Protein AF-0000000077453905 (afdb_homodimer)

Secondary structure (DSSP, 8-state):
-HHHHHHH-SEEEEEETTEEEEEETTEEE---HHIIIIIIIHHHHTTPPPS-TTSEE-S-STTS-GGGS---TTT-BTTB--EE-----------TT-EEEEETTEEEEEEEEEEEEE-SSSEEEEEEEEEEEESSSS-EEEEEEEEEEEE---HHHHHHT--/-HHHHHHH-SEEEEEETTEEEEEETTEEE---HHIIIIIIIHHHHTTPPPS-TTSEE-S-STTS-GGGS---TTT-BTTB--EE-----------TT-EEEEETTEEEEEEEEEEEEE-SSSEEEEEEEEEEEESSSS-EEEEEEEEEEEE---HHHHHHT--

pLDDT: mean 82.65, std 17.2, range [26.12, 96.31]

Sequence (326 aa):
MAANTRASSSYFTLRRGGEEIHVPFGYRFQPSDEDLLLSYLLKRLLRLSLPADIIFDIDDVFSYNPNQLPKNEEVWMENTAYFFVPVLETNHNDDSSGLKVRTPDGYWRVCGDVVVVMDERRRIGFKKTLVFYQGHEPGMRTNWTMVEYKINMDLDELKDKEVMAANTRASSSYFTLRRGGEEIHVPFGYRFQPSDEDLLLSYLLKRLLRLSLPADIIFDIDDVFSYNPNQLPKNEEVWMENTAYFFVPVLETNHNDDSSGLKVRTPDGYWRVCGDVVVVMDERRRIGFKKTLVFYQGHEPGMRTNWTMVEYKINMDLDELKDKEV

Radius of gyration: 23.72 Å; Cα contacts (8 Å, |Δi|>4): 564; chains: 2; bounding box: 48×66×46 Å

Solvent-accessible surface area (backbone atoms only — not comparable to full-atom values): 18948 Å² total; per-residue (Å²): 120,70,69,66,45,37,69,74,37,43,49,48,79,45,41,33,89,86,36,80,42,64,38,39,63,29,50,36,85,61,56,50,73,58,34,48,42,46,41,39,48,47,22,55,75,67,69,44,82,49,39,48,69,62,60,40,82,42,79,63,71,62,56,46,50,81,87,69,47,84,85,41,77,83,48,36,58,90,90,46,69,49,68,48,58,64,87,66,80,69,70,50,55,71,42,96,78,33,51,56,36,67,27,93,63,22,29,34,28,57,48,84,68,77,39,79,36,60,58,99,81,43,69,45,26,35,33,39,38,29,35,36,23,44,44,65,90,86,42,45,82,55,89,50,70,45,76,48,76,44,74,55,55,68,56,70,61,52,60,68,60,58,122,121,70,68,66,45,38,70,75,35,45,49,45,78,46,42,34,89,85,36,80,41,64,37,39,64,30,50,36,84,62,54,50,74,58,33,47,44,47,41,38,49,46,24,56,74,67,70,45,82,47,38,48,70,62,62,41,80,42,79,62,70,63,55,46,50,83,86,70,46,83,85,38,79,81,48,35,58,91,90,46,70,51,69,46,58,63,88,65,76,70,66,56,58,70,41,96,78,32,50,59,35,67,27,94,62,22,31,34,28,57,48,84,68,78,39,80,36,61,56,100,83,45,69,44,27,35,35,38,35,29,35,38,22,44,44,66,90,86,40,45,81,55,91,49,71,45,76,50,77,44,74,54,57,68,55,72,62,55,61,69,60,60,121

InterPro domains:
  IPR003441 NAC domain [PF02365] (24-151)
  IPR003441 NAC domain [PS51005] (23-163)
  IPR036093 NAC domain superfamily [G3DSA:2.170.150.80] (32-163)
  IPR036093 NAC domain superfamily [SSF101941] (19-156)

Nearest PDB structures (foldseek):
  1ut4-assembly1_A  TM=8.414E-01  e=6.824E-09  Arabidopsis thaliana
  1ut7-assembly1_A  TM=8.433E-01  e=7.235E-09  Arabidopsis thaliana
  3swm-assembly1_A  TM=8.490E-01  e=1.155E-08  Arabidopsis thaliana
  1ut7-assembly1_B  TM=8.486E-01  e=6.684E-08  Arabidopsis thaliana
  7xlj-assembly1_B  TM=8.542E-01  e=5.493E-07  Arabidopsis thaliana

Structure (mmCIF, N/CA/C/O backbone):
data_AF-0000000077453905-model_v1
#
loop_
_entity.id
_entity.type
_entity.pdbx_description
1 polymer 'NAC domain-containing protein'
#
loop_
_atom_site.group_PDB
_atom_site.id
_atom_site.type_symbol
_atom_site.label_atom_id
_atom_site.label_alt_id
_atom_site.label_comp_id
_atom_site.label_asym_id
_atom_site.label_entity_id
_atom_site.label_seq_id
_atom_site.pdbx_PDB_ins_code
_atom_site.Cartn_x
_atom_site.Cartn_y
_atom_site.Cartn_z
_atom_site.occupancy
_atom_site.B_iso_or_equiv
_atom_site.auth_seq_id
_atom_site.auth_comp_id
_atom_site.auth_asym_id
_atom_site.auth_atom_id
_atom_site.pdbx_PDB_model_num
ATOM 1 N N . MET A 1 1 ? -3.432 -13.531 19.562 1 26.34 1 MET A N 1
ATOM 2 C CA . MET A 1 1 ? -4.844 -13.227 19.359 1 26.34 1 MET A CA 1
ATOM 3 C C . MET A 1 1 ? -5.109 -12.82 17.906 1 26.34 1 MET A C 1
ATOM 5 O O . MET A 1 1 ? -6.23 -12.945 17.422 1 26.34 1 MET A O 1
ATOM 9 N N . ALA A 1 2 ? -4.039 -12.156 17.25 1 33.31 2 AL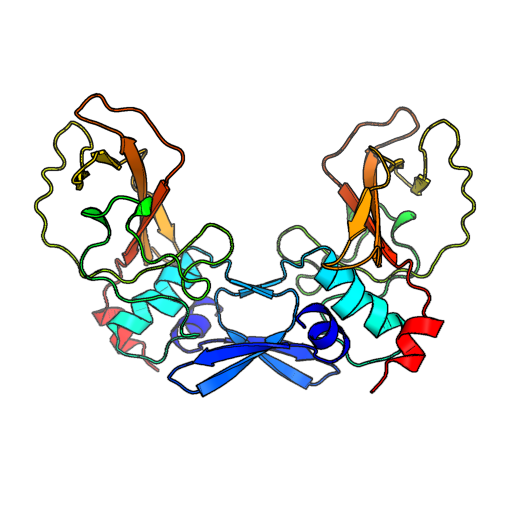A A N 1
ATOM 10 C CA . ALA A 1 2 ? -4.211 -11.508 15.945 1 33.31 2 ALA A CA 1
ATOM 11 C C . ALA A 1 2 ? -4.293 -12.539 14.82 1 33.31 2 ALA A C 1
ATOM 13 O O . ALA A 1 2 ? -5.023 -12.352 13.852 1 33.31 2 ALA A O 1
ATOM 14 N N . ALA A 1 3 ? -3.498 -13.586 14.891 1 39.47 3 ALA A N 1
ATOM 15 C CA . ALA A 1 3 ? -3.484 -14.617 13.852 1 39.47 3 ALA A CA 1
ATOM 16 C C . ALA A 1 3 ? -4.836 -15.32 13.758 1 39.47 3 ALA A C 1
ATOM 18 O O . ALA A 1 3 ? -5.293 -15.648 12.656 1 39.47 3 ALA A O 1
ATOM 19 N N . ASN A 1 4 ? -5.395 -15.625 14.805 1 42.69 4 ASN A N 1
ATOM 20 C CA . ASN A 1 4 ? -6.66 -16.344 14.906 1 42.69 4 ASN A CA 1
ATOM 21 C C . ASN A 1 4 ? -7.789 -15.586 14.211 1 42.69 4 ASN A C 1
ATOM 23 O O . ASN A 1 4 ? -8.664 -16.203 13.602 1 42.69 4 ASN A O 1
ATOM 27 N N . THR A 1 5 ? -7.637 -14.305 14.32 1 50.34 5 THR A N 1
ATOM 28 C CA . THR A 1 5 ? -8.719 -13.484 13.797 1 50.34 5 THR A CA 1
ATOM 29 C C . THR A 1 5 ? -8.664 -13.422 12.273 1 50.34 5 THR A C 1
ATOM 31 O O . THR A 1 5 ? -9.703 -13.398 11.609 1 50.34 5 THR A O 1
ATOM 34 N N . ARG A 1 6 ? -7.496 -13.664 11.766 1 55.34 6 ARG A N 1
ATOM 35 C CA . ARG A 1 6 ? -7.363 -13.523 10.32 1 55.34 6 ARG A CA 1
ATOM 36 C C . ARG A 1 6 ? -7.906 -14.75 9.602 1 55.34 6 ARG A C 1
ATOM 38 O O . ARG A 1 6 ? -8.43 -14.641 8.484 1 55.34 6 ARG A O 1
ATOM 45 N N . ALA A 1 7 ? -7.746 -15.875 10.242 1 55.44 7 ALA A N 1
ATOM 46 C CA . ALA A 1 7 ? -8.258 -17.078 9.609 1 55.44 7 ALA A CA 1
ATOM 47 C C . ALA A 1 7 ? -9.789 -17.094 9.594 1 55.44 7 ALA A C 1
ATOM 49 O O . ALA A 1 7 ? -10.406 -17.641 8.68 1 55.44 7 ALA A O 1
ATOM 50 N N . SER A 1 8 ? -10.328 -16.297 10.5 1 63.81 8 SER A N 1
ATOM 51 C CA . SER A 1 8 ? -11.781 -16.375 10.625 1 63.81 8 SER A CA 1
ATOM 52 C C . SER A 1 8 ? -12.453 -15.141 10.039 1 63.81 8 SER A C 1
ATOM 54 O O . SER A 1 8 ? -13.617 -15.188 9.648 1 63.81 8 SER A O 1
ATOM 56 N N . SER A 1 9 ? -11.641 -14.078 9.914 1 78.44 9 SER A N 1
ATOM 57 C CA . SER A 1 9 ? -12.234 -12.852 9.398 1 78.44 9 SER A CA 1
ATOM 58 C C . SER A 1 9 ? -11.609 -12.453 8.062 1 78.44 9 SER A C 1
ATOM 60 O O . SER A 1 9 ? -10.469 -12.82 7.773 1 78.44 9 SER A O 1
ATOM 62 N N . SER A 1 10 ? -12.461 -11.867 7.234 1 88.44 10 SER A N 1
ATOM 63 C CA . SER A 1 10 ? -12.023 -11.461 5.902 1 88.44 10 SER A CA 1
ATOM 64 C C . SER A 1 10 ? -11.734 -9.969 5.844 1 88.44 10 SER A C 1
ATOM 66 O O . SER A 1 10 ? -11.352 -9.445 4.793 1 88.44 10 SER A O 1
ATOM 68 N N . TYR A 1 11 ? -11.883 -9.359 7.031 1 92.75 11 TYR A N 1
ATOM 69 C CA . TYR A 1 11 ? -11.727 -7.91 6.996 1 92.75 11 TYR A CA 1
ATOM 70 C C . TYR A 1 11 ? -11.188 -7.391 8.328 1 92.75 11 TYR A C 1
ATOM 72 O O . TYR A 1 11 ? -11.219 -8.094 9.336 1 92.75 11 TYR A O 1
ATOM 80 N N . PHE A 1 12 ? -10.586 -6.289 8.289 1 91.81 12 PHE A N 1
ATOM 81 C CA . PHE A 1 12 ? -10.336 -5.527 9.508 1 91.81 12 PHE A CA 1
ATOM 82 C C . PHE A 1 12 ? -11.273 -4.328 9.602 1 91.81 12 PHE A C 1
ATOM 84 O O . PHE A 1 12 ? -11.898 -3.945 8.609 1 91.81 12 PHE A O 1
ATOM 91 N N . THR A 1 13 ? -11.391 -3.809 10.766 1 92.62 13 THR A N 1
ATOM 92 C CA . THR A 1 13 ? -12.383 -2.77 11.023 1 92.62 13 THR A CA 1
ATOM 93 C C . THR A 1 13 ? -11.719 -1.406 11.172 1 92.62 13 THR A C 1
ATOM 95 O O . THR A 1 13 ? -10.672 -1.288 11.812 1 92.62 13 THR A O 1
ATOM 98 N N . LEU A 1 14 ? -12.273 -0.467 10.469 1 91.94 14 LEU A N 1
ATOM 99 C CA . LEU A 1 14 ? -11.914 0.94 10.586 1 91.94 14 LEU A CA 1
ATOM 100 C C . LEU A 1 14 ? -13.109 1.776 11.016 1 91.94 14 LEU A C 1
ATOM 102 O O . LEU A 1 14 ? -14.234 1.271 11.078 1 91.94 14 LEU A O 1
ATOM 106 N N . ARG A 1 15 ? -12.781 3.025 11.289 1 92.56 15 ARG A N 1
ATOM 107 C CA . ARG A 1 15 ? -13.875 3.93 11.633 1 92.56 15 ARG A CA 1
ATOM 108 C C . ARG A 1 15 ? -14.039 5.016 10.578 1 92.56 15 ARG A C 1
ATOM 110 O O . ARG A 1 15 ? -13.055 5.465 9.984 1 92.56 15 ARG A O 1
ATOM 117 N N . ARG A 1 16 ? -15.266 5.324 10.352 1 92.88 16 ARG A N 1
ATOM 118 C CA . ARG A 1 16 ? -15.688 6.422 9.492 1 92.88 16 ARG A CA 1
ATOM 119 C C . ARG A 1 16 ? -16.781 7.246 10.156 1 92.88 16 ARG A C 1
ATOM 121 O O . ARG A 1 16 ? -17.922 6.785 10.273 1 92.88 16 ARG A O 1
ATOM 128 N N . GLY A 1 17 ? -16.406 8.422 10.516 1 89.38 17 GLY A N 1
ATOM 129 C CA . GLY A 1 17 ? -17.391 9.234 11.211 1 89.38 17 GLY A CA 1
ATOM 130 C C . GLY A 1 17 ? -17.969 8.547 12.438 1 89.38 17 GLY A C 1
ATOM 131 O O . GLY A 1 17 ? -19.172 8.617 12.688 1 89.38 17 GLY A O 1
ATOM 132 N N . GLY A 1 18 ? -17.219 7.832 13.055 1 86.44 18 GLY A N 1
ATOM 133 C CA . GLY A 1 18 ? -17.656 7.164 14.273 1 86.44 18 GLY A CA 1
ATOM 134 C C . GLY A 1 18 ? -18.25 5.789 14.023 1 86.44 18 GLY A C 1
ATOM 135 O O . GLY A 1 18 ? -18.453 5.012 14.953 1 86.44 18 GLY A O 1
ATOM 136 N N . GLU A 1 19 ? -18.5 5.516 12.781 1 92 19 GLU A N 1
ATOM 137 C CA . GLU A 1 19 ? -19.078 4.219 12.453 1 92 19 GLU A CA 1
ATOM 138 C C . GLU A 1 19 ? -18 3.238 11.992 1 92 19 GLU A C 1
ATOM 140 O O . GLU A 1 19 ? -16.969 3.646 11.445 1 92 19 GLU A O 1
ATOM 145 N N . GLU A 1 20 ? -18.375 1.968 12.172 1 94 20 GLU A N 1
ATOM 146 C CA . GLU A 1 20 ? -17.422 0.934 11.773 1 94 20 GLU A CA 1
ATOM 147 C C . GLU A 1 20 ? -17.609 0.549 10.312 1 94 20 GLU A C 1
ATOM 149 O O . GLU A 1 20 ? -18.734 0.406 9.836 1 94 20 GLU A O 1
ATOM 154 N N . ILE A 1 21 ? -16.516 0.483 9.68 1 93.12 21 ILE A N 1
ATOM 155 C CA . ILE A 1 21 ? -16.516 -0.044 8.32 1 93.12 21 ILE A CA 1
ATOM 156 C C . ILE A 1 21 ? -15.516 -1.191 8.211 1 93.12 21 ILE A C 1
ATOM 158 O O . ILE A 1 21 ? -14.602 -1.31 9.031 1 93.12 21 ILE A O 1
ATOM 162 N N . HIS A 1 22 ? -15.68 -2.002 7.156 1 93.5 22 HIS A N 1
ATOM 163 C CA . HIS A 1 22 ? -14.867 -3.203 6.996 1 93.5 22 HIS A CA 1
ATOM 164 C C . HIS A 1 22 ? -14.023 -3.133 5.727 1 93.5 22 HIS A C 1
ATOM 166 O O . HIS A 1 22 ? -14.547 -2.896 4.637 1 93.5 22 HIS A O 1
ATOM 172 N N . VAL A 1 23 ? -12.734 -3.293 5.953 1 95 23 VAL A N 1
ATOM 173 C CA . VAL A 1 23 ? -11.797 -3.281 4.832 1 95 23 VAL A CA 1
ATOM 174 C C . VAL A 1 23 ? -11.18 -4.668 4.66 1 95 23 VAL A C 1
ATOM 176 O O . VAL A 1 23 ? -10.695 -5.262 5.629 1 95 23 VAL A O 1
ATOM 179 N N . PRO A 1 24 ? -11.219 -5.168 3.463 1 95.62 24 PRO A N 1
ATOM 180 C CA . PRO A 1 24 ? -10.672 -6.516 3.277 1 95.62 24 PRO A CA 1
ATOM 181 C C . PRO A 1 24 ? -9.203 -6.609 3.67 1 95.62 24 PRO A C 1
ATOM 183 O O . PRO A 1 24 ? -8.43 -5.676 3.428 1 95.62 24 PRO A O 1
ATOM 186 N N . PHE A 1 25 ? -8.844 -7.77 4.207 1 95.31 25 PHE A N 1
ATOM 187 C CA . PHE A 1 25 ? -7.445 -8.008 4.523 1 95.31 25 PHE A CA 1
ATOM 188 C C . PHE A 1 25 ? -6.578 -7.887 3.273 1 95.31 25 PHE A C 1
ATOM 190 O O . PHE A 1 25 ? -7 -8.273 2.182 1 95.31 25 PHE A O 1
ATOM 197 N N . GLY A 1 26 ? -5.328 -7.34 3.494 1 95 26 GLY A N 1
ATOM 198 C CA . GLY A 1 26 ? -4.422 -7.113 2.379 1 95 26 GLY A CA 1
ATOM 199 C C . GLY A 1 26 ? -4.414 -5.672 1.904 1 95 26 GLY A C 1
ATOM 200 O O . GLY A 1 26 ? -3.453 -5.23 1.269 1 95 26 GLY A O 1
ATOM 201 N N . TYR A 1 27 ? -5.559 -4.984 2.104 1 94.38 27 TYR A N 1
ATOM 202 C CA . TYR A 1 27 ? -5.594 -3.566 1.758 1 94.38 27 TYR A CA 1
ATOM 203 C C . TYR A 1 27 ? -4.973 -2.723 2.863 1 94.38 27 TYR A C 1
ATOM 205 O O . TYR A 1 27 ? -5.184 -2.986 4.051 1 94.38 27 TYR A O 1
ATOM 213 N N . ARG A 1 28 ? -4.195 -1.8 2.449 1 94 28 ARG A N 1
ATOM 214 C CA . ARG A 1 28 ? -3.514 -0.886 3.361 1 94 28 ARG A CA 1
ATOM 215 C C . ARG A 1 28 ? -3.666 0.56 2.902 1 94 28 ARG A C 1
ATOM 217 O O . ARG A 1 28 ? -3.855 0.823 1.714 1 94 28 ARG A O 1
ATOM 224 N N . PHE A 1 29 ? -3.553 1.451 3.861 1 94.62 29 PHE A N 1
ATOM 225 C CA . PHE A 1 29 ? -3.639 2.861 3.502 1 94.62 29 PHE A CA 1
ATOM 226 C C . PHE A 1 29 ? -2.352 3.332 2.834 1 94.62 29 PHE A C 1
ATOM 228 O O . PHE A 1 29 ? -1.345 3.557 3.508 1 94.62 29 PHE A O 1
ATOM 235 N N . GLN A 1 30 ? -2.355 3.432 1.638 1 93.88 30 GLN A N 1
ATOM 236 C CA . GLN A 1 30 ? -1.301 3.936 0.765 1 93.88 30 GLN A CA 1
ATOM 237 C C . GLN A 1 30 ? -1.856 4.922 -0.259 1 93.88 30 GLN A C 1
ATOM 239 O O . GLN A 1 30 ? -1.906 4.621 -1.454 1 93.88 30 GLN A O 1
ATOM 244 N N . PRO A 1 31 ? -2.135 6.117 0.221 1 95.12 31 PRO A N 1
ATOM 245 C CA . PRO A 1 31 ? -2.838 7.07 -0.638 1 95.12 31 PRO A CA 1
ATOM 246 C C . PRO A 1 31 ? -1.928 7.695 -1.695 1 95.12 31 PRO A C 1
ATOM 248 O O . PRO A 1 31 ? -0.74 7.914 -1.441 1 95.12 31 PRO A O 1
ATOM 251 N N . SER A 1 32 ? -2.498 7.941 -2.895 1 93.81 32 SER A N 1
ATOM 252 C CA . SER A 1 32 ? -1.829 8.789 -3.875 1 93.81 32 SER A CA 1
ATOM 253 C C . SER A 1 32 ? -1.93 10.266 -3.49 1 93.81 32 SER A C 1
ATOM 255 O O . SER A 1 32 ? -2.68 10.625 -2.582 1 93.81 32 SER A O 1
ATOM 257 N N . ASP A 1 33 ? -1.211 11.086 -4.273 1 94.88 33 ASP A N 1
ATOM 258 C CA . ASP A 1 33 ? -1.341 12.523 -4.086 1 94.88 33 ASP A CA 1
ATOM 259 C C . ASP A 1 33 ? -2.785 12.977 -4.293 1 94.88 33 ASP A C 1
ATOM 261 O O . ASP A 1 33 ? -3.295 13.805 -3.535 1 94.88 33 ASP A O 1
ATOM 265 N N . GLU A 1 34 ? -3.404 12.414 -5.23 1 92.44 34 GLU A N 1
ATOM 266 C CA . GLU A 1 34 ? -4.789 12.766 -5.531 1 92.44 34 GLU A CA 1
ATOM 267 C C . GLU A 1 34 ? -5.723 12.344 -4.402 1 92.44 34 GLU A C 1
ATOM 269 O O . GLU A 1 34 ? -6.648 13.078 -4.047 1 92.44 34 GLU A O 1
ATOM 274 N N . ASP A 1 35 ? -5.504 11.195 -3.871 1 94.44 35 ASP A N 1
ATOM 275 C CA . ASP A 1 35 ? -6.305 10.75 -2.734 1 94.44 35 ASP A CA 1
ATOM 276 C C . ASP A 1 35 ? -6.219 11.75 -1.581 1 94.44 35 ASP A C 1
ATOM 278 O O . ASP A 1 35 ? -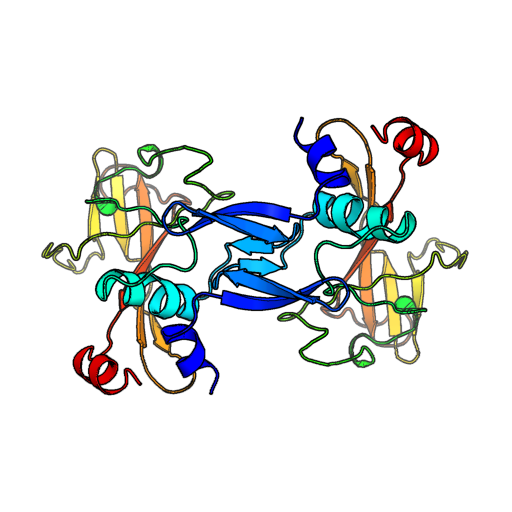7.242 12.156 -1.031 1 94.44 35 ASP A O 1
ATOM 282 N N . LEU A 1 36 ? -5.043 12.109 -1.279 1 96.19 36 LEU A N 1
ATOM 283 C CA . LEU A 1 36 ? -4.812 12.969 -0.124 1 96.19 36 LEU A CA 1
ATOM 284 C C . LEU A 1 36 ? -5.441 14.344 -0.338 1 96.19 36 LEU A C 1
ATOM 286 O O . LEU A 1 36 ? -6.066 14.898 0.57 1 96.19 36 LEU A O 1
ATOM 290 N N . LEU A 1 37 ? -5.324 14.836 -1.518 1 94.69 37 LEU A N 1
ATOM 291 C CA . LEU A 1 37 ? -5.781 16.203 -1.771 1 94.69 37 LEU A CA 1
ATOM 292 C C . LEU A 1 37 ? -7.285 16.234 -2.006 1 94.69 37 LEU A C 1
ATOM 294 O O . LEU A 1 37 ? -7.988 17.062 -1.427 1 94.69 37 LEU A O 1
ATOM 298 N N . LEU A 1 38 ? -7.816 15.32 -2.736 1 92.75 38 LEU A N 1
ATOM 299 C CA . LEU A 1 38 ? -9.203 15.406 -3.174 1 92.75 38 LEU A CA 1
ATOM 300 C C . LEU A 1 38 ? -10.117 14.609 -2.25 1 92.75 38 LEU A C 1
ATOM 302 O O . LEU A 1 38 ? -11.219 15.055 -1.918 1 92.75 38 LEU A O 1
ATOM 306 N N . SER A 1 39 ? -9.703 13.469 -1.796 1 94.62 39 SER A N 1
ATOM 307 C CA . SER A 1 39 ? -10.594 12.602 -1.029 1 94.62 39 SER A CA 1
ATOM 308 C C . SER A 1 39 ? -10.5 12.898 0.464 1 94.62 39 SER A C 1
ATOM 310 O O . SER A 1 39 ? -11.398 12.539 1.231 1 94.62 39 SER A O 1
ATOM 312 N N . TYR A 1 40 ? -9.453 13.562 0.862 1 95.81 40 TYR A N 1
ATOM 313 C CA . TYR A 1 40 ? -9.312 13.789 2.295 1 95.81 40 TYR A CA 1
ATOM 314 C C . TYR A 1 40 ? -9.234 15.281 2.605 1 95.81 40 TYR A C 1
ATOM 316 O O . TYR A 1 40 ? -10.094 15.82 3.307 1 95.81 40 TYR A O 1
ATOM 324 N N . LEU A 1 41 ? -8.219 15.969 2.072 1 94.75 41 LEU A N 1
ATOM 325 C CA . LEU A 1 41 ? -8.008 17.359 2.445 1 94.75 41 LEU A CA 1
ATOM 326 C C . LEU A 1 41 ? -9.172 18.234 1.984 1 94.75 41 LEU A C 1
ATOM 328 O O . LEU A 1 41 ? -9.688 19.047 2.754 1 94.75 41 LEU A O 1
ATOM 332 N N . LEU A 1 42 ? -9.5 18.094 0.766 1 92 42 LEU A N 1
ATOM 333 C CA . LEU A 1 42 ? -10.617 18.875 0.249 1 92 42 LEU A CA 1
ATOM 334 C C . LEU A 1 42 ? -11.891 18.594 1.039 1 92 42 LEU A C 1
ATOM 336 O O . LEU A 1 42 ? -12.617 19.516 1.404 1 92 42 LEU A O 1
ATOM 340 N N . LYS A 1 43 ? -12.117 17.359 1.313 1 92 43 LYS A N 1
ATOM 341 C CA . LYS A 1 43 ? -13.305 17 2.08 1 92 43 LYS A CA 1
ATOM 342 C C . LYS A 1 43 ? -13.258 17.594 3.486 1 92 43 LYS A C 1
ATOM 344 O O . LYS A 1 43 ? -14.273 18.047 4.012 1 92 43 LYS A O 1
ATOM 349 N N . ARG A 1 44 ? -12.094 17.531 4.023 1 92.06 44 ARG A N 1
ATOM 350 C CA . ARG A 1 44 ? -11.922 18.141 5.336 1 92.06 44 ARG A CA 1
ATOM 351 C C . ARG A 1 44 ? -12.266 19.625 5.297 1 92.06 44 ARG A C 1
ATOM 353 O O . ARG A 1 44 ? -12.93 20.141 6.195 1 92.06 44 ARG A O 1
ATOM 360 N N . LEU A 1 45 ? -11.812 20.281 4.312 1 89.69 45 LEU A N 1
ATOM 361 C CA . LEU A 1 45 ? -12.039 21.719 4.16 1 89.69 45 LEU A CA 1
ATOM 362 C C . LEU A 1 45 ? -13.516 22.016 3.977 1 89.69 45 LEU A C 1
ATOM 364 O O . LEU A 1 45 ? -14.023 23.016 4.488 1 89.69 45 LEU A O 1
ATOM 368 N N . LEU A 1 46 ? -14.172 21.125 3.295 1 89.19 46 LEU A N 1
ATOM 369 C CA . LEU A 1 46 ? -15.586 21.344 2.988 1 89.19 46 LEU A CA 1
ATOM 370 C C . LEU A 1 46 ? -16.469 20.75 4.082 1 89.19 46 LEU A C 1
ATOM 372 O O . LEU A 1 46 ? -17.703 20.797 3.973 1 89.19 46 LEU A O 1
ATOM 376 N N . ARG A 1 47 ? -15.875 20.203 5.098 1 90.94 47 ARG A N 1
ATOM 377 C CA . ARG A 1 47 ? -16.578 19.609 6.23 1 90.94 47 ARG A CA 1
ATOM 378 C C . ARG A 1 47 ? -17.484 18.469 5.781 1 90.94 47 ARG A C 1
ATOM 380 O O . ARG A 1 47 ? -18.641 18.391 6.188 1 90.94 47 ARG A O 1
ATOM 387 N N . LEU A 1 48 ? -17 17.719 4.875 1 91.38 48 LEU A N 1
ATOM 388 C CA . LEU A 1 48 ? -17.672 16.5 4.422 1 91.38 48 LEU A CA 1
ATOM 389 C C . LEU A 1 48 ? -17.094 15.273 5.129 1 91.38 48 LEU A C 1
ATOM 391 O O . LEU A 1 48 ? -16.031 15.336 5.734 1 91.38 48 LEU A O 1
ATOM 395 N N . SER A 1 49 ? -17.922 14.203 5.012 1 91.69 49 SER A N 1
ATOM 396 C CA . SER A 1 49 ? -17.469 12.961 5.613 1 91.69 49 SER A CA 1
ATOM 397 C C . SER A 1 49 ? -16.219 12.43 4.922 1 91.69 49 SER A C 1
ATOM 399 O O . SER A 1 49 ? -16.141 12.398 3.689 1 91.69 49 SER A O 1
ATOM 401 N N . LEU A 1 50 ? -15.273 12.047 5.691 1 95.25 50 LEU A N 1
ATOM 402 C CA . LEU A 1 50 ? -14.031 11.492 5.164 1 95.25 50 LEU A CA 1
ATOM 403 C C . LEU A 1 50 ? -14.195 10.008 4.859 1 95.25 50 LEU A C 1
ATOM 405 O O . LEU A 1 50 ? -15.047 9.336 5.445 1 95.25 50 LEU A O 1
ATOM 409 N N . PRO A 1 51 ? -13.359 9.523 3.98 1 95.88 51 PRO A N 1
ATOM 410 C CA . PRO A 1 51 ? -13.43 8.094 3.664 1 95.88 51 PRO A CA 1
ATOM 411 C C . PRO A 1 51 ? -13.164 7.211 4.879 1 95.88 51 PRO A C 1
ATOM 413 O O . PRO A 1 51 ? -13.727 6.113 4.98 1 95.88 51 PRO A O 1
ATOM 416 N N . ALA A 1 52 ? -12.32 7.637 5.75 1 95.44 52 ALA A N 1
ATOM 417 C CA . ALA A 1 52 ? -11.969 6.914 6.969 1 95.44 52 ALA A CA 1
ATOM 418 C C . ALA A 1 52 ? -11.336 7.852 7.996 1 95.44 52 ALA A C 1
ATOM 420 O O . ALA A 1 52 ? -10.758 8.883 7.637 1 95.44 52 ALA A O 1
ATOM 421 N N . ASP A 1 53 ? -11.477 7.406 9.273 1 93.75 53 ASP A N 1
ATOM 422 C CA . ASP A 1 53 ? -10.859 8.188 10.344 1 93.75 53 ASP A CA 1
ATOM 423 C C . ASP A 1 53 ? -9.398 7.797 10.539 1 93.75 53 ASP A C 1
ATOM 425 O O . ASP A 1 53 ? -9.031 7.27 11.586 1 93.75 53 ASP A O 1
ATOM 429 N N . ILE A 1 54 ? -8.578 8.109 9.555 1 94.12 54 ILE A N 1
ATOM 430 C CA . ILE A 1 54 ? -7.211 7.602 9.539 1 94.12 54 ILE A CA 1
ATOM 431 C C . ILE A 1 54 ? -6.227 8.766 9.57 1 94.12 54 ILE A C 1
ATOM 433 O O . ILE A 1 54 ? -5.039 8.578 9.836 1 94.12 54 ILE A O 1
ATOM 437 N N . ILE A 1 55 ? -6.707 9.961 9.25 1 94.94 55 ILE A N 1
ATOM 438 C CA . ILE A 1 55 ? -5.895 11.164 9.336 1 94.94 55 ILE A CA 1
ATOM 439 C C . ILE A 1 55 ? -6.309 11.977 10.562 1 94.94 55 ILE A C 1
ATOM 441 O O . ILE A 1 55 ? -7.496 12.211 10.789 1 94.94 55 ILE A O 1
ATOM 445 N N . PHE A 1 56 ? -5.363 12.43 11.328 1 92.06 56 PHE A N 1
ATOM 446 C CA . PHE A 1 56 ? -5.656 13.031 12.617 1 92.06 56 PHE A CA 1
ATOM 447 C C . PHE A 1 56 ? -5.391 14.531 12.586 1 92.06 56 PHE A C 1
ATOM 449 O O . PHE A 1 56 ? -4.562 15.008 11.805 1 92.06 56 PHE A O 1
ATOM 456 N N . ASP A 1 57 ? -6.066 15.203 13.43 1 91.94 57 ASP A N 1
ATOM 457 C CA . ASP A 1 57 ? -5.844 16.641 13.555 1 91.94 57 ASP A CA 1
ATOM 458 C C . ASP A 1 57 ? -4.699 16.938 14.523 1 91.94 57 ASP A C 1
ATOM 460 O O . ASP A 1 57 ? -4.602 16.312 15.586 1 91.94 57 ASP A O 1
ATOM 464 N N . ILE A 1 58 ? -3.836 17.828 14.055 1 90 58 ILE A N 1
ATOM 465 C CA . ILE A 1 58 ? -2.771 18.312 14.93 1 90 58 ILE A CA 1
ATOM 466 C C . ILE A 1 58 ? -2.562 19.812 14.695 1 90 58 ILE A C 1
ATOM 468 O O . ILE A 1 58 ? -2.623 20.281 13.562 1 90 58 ILE A O 1
ATOM 472 N N . ASP A 1 59 ? -2.324 20.547 15.703 1 86.75 59 ASP A N 1
ATOM 473 C CA . ASP A 1 59 ? -2.238 22 15.594 1 86.75 59 ASP A CA 1
ATOM 474 C C . ASP A 1 59 ? -0.958 22.422 14.875 1 86.75 59 ASP A C 1
ATOM 476 O O . ASP A 1 59 ? -0.966 23.359 14.086 1 86.75 59 ASP A O 1
ATOM 480 N N . ASP A 1 60 ? 0.083 21.812 15.359 1 85.06 60 ASP A N 1
ATOM 481 C CA . ASP A 1 60 ? 1.375 22.188 14.797 1 85.06 60 ASP A CA 1
ATOM 482 C C . ASP A 1 60 ? 2.336 21 14.781 1 85.06 60 ASP A C 1
ATOM 484 O O . ASP A 1 60 ? 3.01 20.734 15.781 1 85.06 60 ASP A O 1
ATOM 488 N N . VAL A 1 61 ? 2.5 20.391 13.625 1 85.94 61 VAL A N 1
ATOM 489 C CA . VAL A 1 61 ? 3.377 19.234 13.508 1 85.94 61 VAL A CA 1
ATOM 490 C C . VAL A 1 61 ? 4.82 19.703 13.312 1 85.94 61 VAL A C 1
ATOM 492 O O . VAL A 1 61 ? 5.762 18.984 13.688 1 85.94 61 VAL A O 1
ATOM 495 N N . PHE A 1 62 ? 5.023 20.891 12.898 1 84.94 62 PHE A N 1
ATOM 496 C CA . PHE A 1 62 ? 6.332 21.391 12.5 1 84.94 62 PHE A CA 1
ATOM 497 C C . PHE A 1 62 ? 7.191 21.688 13.727 1 84.94 62 PHE A C 1
ATOM 499 O O . PHE A 1 62 ? 8.422 21.688 13.641 1 84.94 62 PHE A O 1
ATOM 506 N N . SER A 1 63 ? 6.535 22.016 14.773 1 84.62 63 SER A N 1
ATOM 507 C CA . SER A 1 63 ? 7.25 22.438 15.969 1 84.62 63 SER A CA 1
ATOM 508 C C . SER A 1 63 ? 7.719 21.25 16.797 1 84.62 63 SER A C 1
ATOM 510 O O . SER A 1 63 ? 8.406 21.406 17.797 1 84.62 63 SER A O 1
ATOM 512 N N . TYR A 1 64 ? 7.336 20.016 16.375 1 86.62 64 TYR A N 1
ATOM 513 C CA . TYR A 1 64 ? 7.66 18.812 17.141 1 86.62 64 TYR A CA 1
ATOM 514 C C . TYR A 1 64 ? 8.828 18.062 16.516 1 86.62 64 TYR A C 1
ATOM 516 O O . TYR A 1 64 ? 8.961 18.016 15.289 1 86.62 64 TYR A O 1
ATOM 524 N N . ASN A 1 65 ? 9.609 17.484 17.469 1 88.38 65 ASN A N 1
ATOM 525 C CA . ASN A 1 65 ? 10.492 16.422 17.031 1 88.38 65 ASN A CA 1
ATOM 526 C C . ASN A 1 65 ? 9.711 15.188 16.578 1 88.38 65 ASN A C 1
ATOM 528 O O . ASN A 1 65 ? 8.656 14.875 17.141 1 88.38 65 ASN A O 1
ATOM 532 N N . PRO A 1 66 ? 10.281 14.508 15.484 1 87.06 66 PRO A N 1
ATOM 533 C CA . PRO A 1 66 ? 9.562 13.312 15.031 1 87.06 66 PRO A CA 1
ATOM 534 C C . PRO A 1 66 ? 9.258 12.344 16.172 1 87.06 66 PRO A C 1
ATOM 536 O O . PRO A 1 66 ? 8.195 11.711 16.172 1 87.06 66 PRO A O 1
ATOM 539 N N . ASN A 1 67 ? 10.148 12.289 17.109 1 84.19 67 ASN A N 1
ATOM 540 C CA . ASN A 1 67 ? 9.969 11.344 18.203 1 84.19 67 ASN A CA 1
ATOM 541 C C . ASN A 1 67 ? 8.945 11.844 19.219 1 84.19 67 ASN A C 1
ATOM 543 O O . ASN A 1 67 ? 8.547 11.109 20.125 1 84.19 67 ASN A O 1
ATOM 547 N N . GLN A 1 68 ? 8.461 13.078 19.109 1 84.19 68 GLN A N 1
ATOM 548 C CA . GLN A 1 68 ? 7.496 13.664 20.031 1 84.19 68 GLN A CA 1
ATOM 549 C C . GLN A 1 68 ? 6.074 13.531 19.5 1 84.19 68 GLN A C 1
ATOM 551 O O . GLN A 1 68 ? 5.113 13.867 20.188 1 84.19 68 GLN A O 1
ATOM 556 N N . LEU A 1 69 ? 6.008 13.031 18.281 1 84.12 69 LEU A N 1
ATOM 557 C CA . LEU A 1 69 ? 4.68 12.82 17.719 1 84.12 69 LEU A CA 1
ATOM 558 C C . LEU A 1 69 ? 3.99 11.633 18.375 1 84.12 69 LEU A C 1
ATOM 560 O O . LEU A 1 69 ? 4.656 10.727 18.875 1 84.12 69 LEU A O 1
ATOM 564 N N . PRO A 1 70 ? 2.605 11.727 18.516 1 78.44 70 PRO A N 1
ATOM 565 C CA . PRO A 1 70 ? 1.899 10.602 19.125 1 78.44 70 PRO A CA 1
ATOM 566 C C . PRO A 1 70 ? 2.311 9.258 18.531 1 78.44 70 PRO A C 1
ATOM 568 O O . PRO A 1 70 ? 2.461 9.133 17.312 1 78.44 70 PRO A O 1
ATOM 571 N N . LYS A 1 71 ? 2.715 8.289 19.422 1 74.06 71 LYS A N 1
ATOM 572 C CA . LYS A 1 71 ? 3.174 6.98 18.953 1 74.06 71 LYS A CA 1
ATOM 573 C C . LYS A 1 71 ? 2.102 5.918 19.172 1 74.06 71 LYS A C 1
ATOM 575 O O . LYS A 1 71 ? 2.34 4.918 19.844 1 74.06 71 LYS A O 1
ATOM 580 N N . ASN A 1 72 ? 0.979 6.168 18.859 1 76.31 72 ASN A N 1
ATOM 581 C CA . ASN A 1 72 ? -0.026 5.121 19.016 1 76.31 72 ASN A CA 1
ATOM 582 C C . ASN A 1 72 ? -0.275 4.395 17.688 1 76.31 72 ASN A C 1
ATOM 584 O O . ASN A 1 72 ? -0.169 4.992 16.625 1 76.31 72 ASN A O 1
ATOM 588 N N . GLU A 1 73 ? -0.444 3.104 17.828 1 73 73 GLU A N 1
ATOM 589 C CA . GLU A 1 73 ? -0.64 2.236 16.672 1 73 73 GLU A CA 1
ATOM 590 C C . GLU A 1 73 ? -1.83 2.695 15.836 1 73 73 GLU A C 1
ATOM 592 O O . GLU A 1 73 ? -1.922 2.371 14.648 1 73 73 GLU A O 1
ATOM 597 N N . GLU A 1 74 ? -2.586 3.48 16.531 1 75.94 74 GLU A N 1
ATOM 598 C CA . GLU A 1 74 ? -3.75 3.979 15.812 1 75.94 74 GLU A CA 1
ATOM 599 C C . GLU A 1 74 ? -3.359 5.082 14.836 1 75.94 74 GLU A C 1
ATOM 601 O O . GLU A 1 74 ? -4.012 5.266 13.805 1 75.94 74 GLU A O 1
ATOM 606 N N . VAL A 1 75 ? -2.217 5.688 15.234 1 78.12 75 VAL A N 1
ATOM 607 C CA . VAL A 1 75 ? -1.832 6.867 14.477 1 78.12 75 VAL A CA 1
ATOM 608 C C . VAL A 1 75 ? -0.819 6.48 13.398 1 78.12 75 VAL A C 1
ATOM 610 O O . VAL A 1 75 ? -0.879 6.977 12.273 1 78.12 75 VAL A O 1
ATOM 613 N N . TRP A 1 76 ? -0.025 5.535 13.766 1 84.44 76 TRP A N 1
ATOM 614 C CA . TRP A 1 76 ? 1.077 5.211 12.867 1 84.44 76 TRP A CA 1
ATOM 615 C C . TRP A 1 76 ? 0.816 3.896 12.133 1 84.44 76 TRP A C 1
ATOM 617 O O . TRP A 1 76 ? 0.492 2.885 12.766 1 84.44 76 TRP A O 1
ATOM 627 N N . MET A 1 77 ? 0.764 3.998 10.914 1 83.12 77 MET A N 1
ATOM 628 C CA . MET A 1 77 ? 0.689 2.824 10.055 1 83.12 77 MET A CA 1
ATOM 629 C C . MET A 1 77 ? 2.061 2.484 9.477 1 83.12 77 MET A C 1
ATOM 631 O O . MET A 1 77 ? 2.535 3.152 8.555 1 83.12 77 MET A O 1
ATOM 635 N N . GLU A 1 78 ? 2.535 1.383 10.008 1 79.06 78 GLU A N 1
ATOM 636 C CA . GLU A 1 78 ? 3.912 1.012 9.695 1 79.06 78 GLU A CA 1
ATOM 637 C C . GLU A 1 78 ? 4.883 2.131 10.07 1 79.06 78 GLU A C 1
ATOM 639 O O . GLU A 1 78 ? 5.082 2.418 11.25 1 79.06 78 GLU A O 1
ATOM 644 N N . ASN A 1 79 ? 5.277 2.996 9.242 1 85.81 79 ASN A N 1
ATOM 645 C CA . ASN A 1 79 ? 6.238 4.047 9.555 1 85.81 79 ASN A CA 1
ATOM 646 C C . ASN A 1 79 ? 5.789 5.398 9 1 85.81 79 ASN A C 1
ATOM 648 O O . ASN A 1 79 ? 6.617 6.266 8.719 1 85.81 79 ASN A O 1
ATOM 652 N N . THR A 1 80 ? 4.516 5.473 8.875 1 92.69 80 THR A N 1
ATOM 653 C CA . THR A 1 80 ? 3.986 6.711 8.312 1 92.69 80 THR A CA 1
ATOM 654 C C . THR A 1 80 ? 2.73 7.145 9.062 1 92.69 80 THR A C 1
ATOM 656 O O . THR A 1 80 ? 1.887 6.316 9.406 1 92.69 80 THR A O 1
ATOM 659 N N . ALA A 1 81 ? 2.643 8.383 9.391 1 93.31 81 ALA A N 1
ATOM 660 C CA . ALA A 1 81 ? 1.435 8.977 9.961 1 93.31 81 ALA A CA 1
ATOM 661 C C . ALA A 1 81 ? 0.946 10.148 9.117 1 93.31 81 ALA A C 1
ATOM 663 O O . ALA A 1 81 ? 1.733 10.781 8.406 1 93.31 81 ALA A O 1
ATOM 664 N N . TYR A 1 82 ? -0.348 10.422 9.18 1 95.31 82 TYR A N 1
ATOM 665 C CA . TYR A 1 82 ? -0.979 11.484 8.414 1 95.31 82 TYR A CA 1
ATOM 666 C C . TYR A 1 82 ? -1.729 12.445 9.328 1 95.31 82 TYR A C 1
ATOM 668 O O . TYR A 1 82 ? -2.484 12.016 10.203 1 95.31 82 TYR A O 1
ATOM 676 N N . PHE A 1 83 ? -1.454 13.734 9.07 1 94.56 83 PHE A N 1
ATOM 677 C CA . PHE A 1 83 ? -2.082 14.734 9.93 1 94.56 83 PHE A CA 1
ATOM 678 C C . PHE A 1 83 ? -2.676 15.859 9.094 1 94.56 83 PHE A C 1
ATOM 680 O O . PHE A 1 83 ? -2.086 16.281 8.102 1 94.56 83 PHE A O 1
ATOM 687 N N . PHE A 1 84 ? -3.842 16.297 9.547 1 95.25 84 PHE A N 1
ATOM 688 C CA . PHE A 1 84 ? -4.32 17.609 9.117 1 95.25 84 PHE A CA 1
ATOM 689 C C . PHE A 1 84 ? -3.738 18.719 9.992 1 95.25 84 PHE A C 1
ATOM 691 O O . PHE A 1 84 ? -3.74 18.594 11.227 1 95.25 84 PHE A O 1
ATOM 698 N N . VAL A 1 85 ? -3.195 19.719 9.344 1 91.31 85 VAL A N 1
ATOM 699 C CA . VAL A 1 85 ? -2.625 20.844 10.07 1 91.31 85 VAL A CA 1
ATOM 700 C C . VAL A 1 85 ? -3.205 22.156 9.531 1 91.31 85 VAL A C 1
ATOM 702 O O . VAL A 1 85 ? -3.266 22.359 8.312 1 91.31 85 VAL A O 1
ATOM 705 N N . PRO A 1 86 ? -3.676 23.016 10.406 1 88.12 86 PRO A N 1
ATOM 706 C CA . PRO A 1 86 ? -4.141 24.312 9.922 1 88.12 86 PRO A CA 1
ATOM 707 C C . PRO A 1 86 ? -3.049 25.094 9.203 1 88.12 86 PRO A C 1
ATOM 709 O O . PRO A 1 86 ? -1.861 24.891 9.469 1 88.12 86 PRO A O 1
ATOM 712 N N . VAL A 1 87 ? -3.566 25.906 8.227 1 76.69 87 VAL A N 1
ATOM 713 C CA . VAL A 1 87 ? -2.605 26.75 7.527 1 76.69 87 VAL A CA 1
ATOM 714 C C . VAL A 1 87 ? -1.916 27.688 8.523 1 76.69 87 VAL A C 1
ATOM 716 O O . VAL A 1 87 ? -2.58 28.406 9.281 1 76.69 87 VAL A O 1
ATOM 719 N N . LEU A 1 88 ? -0.784 27.406 8.797 1 60.94 88 LEU A N 1
ATOM 720 C CA . LEU A 1 88 ? -0.033 28.266 9.719 1 60.94 88 LEU A CA 1
ATOM 721 C C . LEU A 1 88 ? 0.623 29.422 8.984 1 60.94 88 LEU A C 1
ATOM 723 O O . LEU A 1 88 ? 1.114 29.25 7.863 1 60.94 88 LEU A O 1
ATOM 727 N N . GLU A 1 89 ? -0.063 30.641 9.086 1 52.5 89 GLU A N 1
ATOM 728 C CA . GLU A 1 89 ? 0.503 31.875 8.547 1 52.5 89 GLU A CA 1
ATOM 729 C C . GLU A 1 89 ? 2.016 31.922 8.75 1 52.5 89 GLU A C 1
ATOM 731 O O . GLU A 1 89 ? 2.646 32.969 8.516 1 52.5 89 GLU A O 1
ATOM 736 N N . THR A 1 90 ? 2.455 31 9.352 1 47.91 90 THR A N 1
ATOM 737 C CA . THR A 1 90 ? 3.838 31.234 9.75 1 47.91 90 THR A CA 1
ATOM 738 C C . THR A 1 90 ? 4.68 31.672 8.555 1 47.91 90 THR A C 1
ATOM 740 O O . THR A 1 90 ? 4.555 31.125 7.465 1 47.91 90 THR A O 1
ATOM 743 N N . ASN A 1 91 ? 4.957 33 8.5 1 43.88 91 ASN A N 1
ATOM 744 C CA . ASN A 1 91 ? 6.027 33.719 7.836 1 43.88 91 ASN A CA 1
ATOM 745 C C . ASN A 1 91 ? 7.258 32.875 7.613 1 43.88 91 ASN A C 1
ATOM 747 O O . ASN A 1 91 ? 8.297 33.062 8.242 1 43.88 91 ASN A O 1
ATOM 751 N N . HIS A 1 92 ? 7.125 31.641 7.75 1 45.22 92 HIS A N 1
ATOM 752 C CA . HIS A 1 92 ? 8.516 31.219 7.738 1 45.22 92 HIS A CA 1
ATOM 753 C C . HIS A 1 92 ? 9.273 31.797 6.551 1 45.22 92 HIS A C 1
ATOM 755 O O . HIS A 1 92 ? 8.812 31.703 5.41 1 45.22 92 HIS A O 1
ATOM 761 N N . ASN A 1 93 ? 9.789 32.844 6.844 1 41.16 93 ASN A N 1
ATOM 762 C CA . ASN A 1 93 ? 10.844 33.406 6.016 1 41.16 93 ASN A CA 1
ATOM 763 C C . ASN A 1 93 ? 11.57 32.312 5.223 1 41.16 93 ASN A C 1
ATOM 765 O O . ASN A 1 93 ? 12.148 31.406 5.805 1 41.16 93 ASN A O 1
ATOM 769 N N . ASP A 1 94 ? 10.891 31.719 4.273 1 47.28 94 ASP A N 1
ATOM 770 C CA . ASP A 1 94 ? 11.766 31.094 3.285 1 47.28 94 ASP A CA 1
ATOM 771 C C . ASP A 1 94 ? 13.156 31.719 3.305 1 47.28 94 ASP A C 1
ATOM 773 O O . ASP A 1 94 ? 13.398 32.719 2.65 1 47.28 94 ASP A O 1
ATOM 777 N N . ASP A 1 95 ? 13.664 31.781 4.461 1 50.41 95 ASP A N 1
ATOM 778 C CA . ASP A 1 95 ? 15.047 32.25 4.332 1 50.41 95 ASP A CA 1
ATOM 779 C C . ASP A 1 95 ? 15.766 31.469 3.229 1 50.41 95 ASP A C 1
ATOM 781 O O . ASP A 1 95 ? 15.344 30.375 2.838 1 50.41 95 ASP A O 1
ATOM 785 N N . SER A 1 96 ? 16.375 32.156 2.465 1 55.5 96 SER A N 1
ATOM 786 C CA . SER A 1 96 ? 17.297 31.641 1.448 1 55.5 96 SER A CA 1
ATOM 787 C C . SER A 1 96 ? 17.875 30.281 1.854 1 55.5 96 SER A C 1
ATOM 789 O O . SER A 1 96 ? 18.422 29.562 1.017 1 55.5 96 SER A O 1
ATOM 791 N N . SER A 1 97 ? 17.734 29.938 3.176 1 56.59 97 SER A N 1
ATOM 792 C CA . SER A 1 97 ? 18.453 28.766 3.66 1 56.59 97 SER A CA 1
ATOM 793 C C . SER A 1 97 ? 17.562 27.516 3.607 1 56.59 97 SER A C 1
ATOM 795 O O . SER A 1 97 ? 18.047 26.406 3.775 1 56.59 97 SER A O 1
ATOM 797 N N . GLY A 1 98 ? 16.172 27.672 3.295 1 67.69 98 GLY A N 1
ATOM 798 C CA . GLY A 1 98 ? 15.305 26.5 3.273 1 67.69 98 GLY A C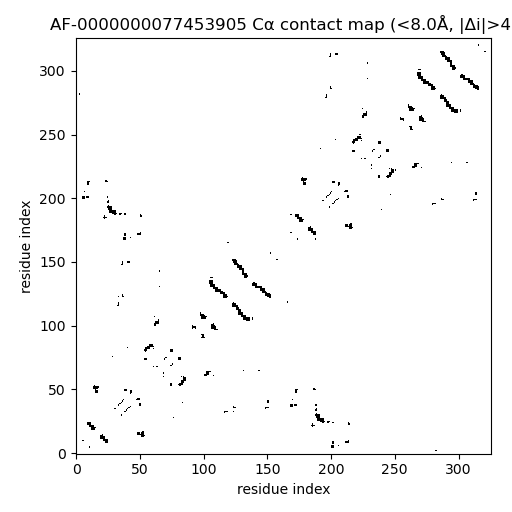A 1
ATOM 799 C C . GLY A 1 98 ? 14.844 26.078 4.656 1 67.69 98 GLY A C 1
ATOM 800 O O . GLY A 1 98 ? 14.164 25.062 4.805 1 67.69 98 GLY A O 1
ATOM 801 N N . LEU A 1 99 ? 15.312 26.766 5.715 1 71.75 99 LEU A N 1
ATOM 802 C CA . LEU A 1 99 ? 14.906 26.469 7.082 1 71.75 99 LEU A CA 1
ATOM 803 C C . LEU A 1 99 ? 13.43 26.797 7.293 1 71.75 99 LEU A C 1
ATOM 805 O O . LEU A 1 99 ? 13.016 27.938 7.137 1 71.75 99 LEU A O 1
ATOM 809 N N . LYS A 1 100 ? 12.602 25.719 7.598 1 73.69 100 LYS A N 1
ATOM 810 C CA . LYS A 1 100 ? 11.172 25.922 7.773 1 73.69 100 LYS A CA 1
ATOM 811 C C . LYS A 1 100 ? 10.836 26.25 9.227 1 73.69 100 LYS A C 1
ATOM 813 O O . LYS A 1 100 ? 10.211 27.266 9.516 1 73.69 100 LYS A O 1
ATOM 818 N N . VAL A 1 101 ? 11.133 25.422 10.148 1 81.06 101 VAL A N 1
ATOM 819 C CA . VAL A 1 101 ? 10.766 25.625 11.547 1 81.06 101 VAL A CA 1
ATOM 820 C C . VAL A 1 101 ? 11.789 24.938 12.453 1 81.06 101 VAL A C 1
ATOM 822 O O . VAL A 1 101 ? 12.297 23.859 12.133 1 81.06 101 VAL A O 1
ATOM 825 N N . ARG A 1 102 ? 12.125 25.672 13.422 1 85.88 102 ARG A N 1
ATOM 826 C CA . ARG A 1 102 ? 12.984 25.094 14.445 1 85.88 102 ARG A CA 1
ATOM 827 C C . ARG A 1 102 ? 12.164 24.344 15.484 1 85.88 102 ARG A C 1
ATOM 829 O O . ARG A 1 102 ? 11.039 24.734 15.812 1 85.88 102 ARG A O 1
ATOM 836 N N . THR A 1 103 ? 12.742 23.234 15.945 1 88.81 103 THR A N 1
ATOM 837 C CA . THR A 1 103 ? 12.172 22.438 17.016 1 88.81 103 THR A CA 1
ATOM 838 C C . THR A 1 103 ? 13.062 22.469 18.25 1 88.81 103 THR A C 1
ATOM 840 O O . THR A 1 103 ? 14.164 23.031 18.219 1 88.81 103 THR A O 1
ATOM 843 N N . PRO A 1 104 ? 12.609 21.969 19.359 1 86.69 104 PRO A N 1
ATOM 844 C CA . PRO A 1 104 ? 13.445 21.953 20.562 1 86.69 104 PRO A CA 1
ATOM 845 C C . PRO A 1 104 ? 14.797 21.297 20.328 1 86.69 104 PRO A C 1
ATOM 847 O O . PRO A 1 104 ? 15.805 21.734 20.891 1 86.69 104 PRO A O 1
ATOM 850 N N . ASP A 1 105 ? 14.93 20.234 19.438 1 92.06 105 ASP A N 1
ATOM 851 C CA . ASP A 1 105 ? 16.156 19.453 19.297 1 92.06 105 ASP A CA 1
ATOM 852 C C . ASP A 1 105 ? 16.641 19.469 17.859 1 92.06 105 ASP A C 1
ATOM 854 O O . ASP A 1 105 ? 17.469 18.641 17.469 1 92.06 105 ASP A O 1
ATOM 858 N N . GLY A 1 106 ? 16.047 20.359 17.047 1 94.12 106 GLY A N 1
ATOM 859 C CA . GLY A 1 106 ? 16.453 20.359 15.656 1 94.12 106 GLY A CA 1
ATOM 860 C C . GLY A 1 106 ? 15.641 21.328 14.805 1 94.12 106 GLY A C 1
ATOM 861 O O . GLY A 1 106 ? 15.289 22.406 15.25 1 94.12 106 GLY A O 1
ATOM 862 N N . TYR A 1 107 ? 15.625 20.922 13.578 1 91.62 107 TYR A N 1
ATOM 863 C CA . TYR A 1 107 ? 14.859 21.781 12.672 1 91.62 107 TYR A CA 1
ATOM 864 C C . TYR A 1 107 ? 14.438 21.016 11.43 1 91.62 107 TYR A C 1
ATOM 866 O O . TYR A 1 107 ? 15.094 20.047 11.023 1 91.62 107 TYR A O 1
ATOM 874 N N . TRP A 1 108 ? 13.328 21.438 10.875 1 91.75 108 TRP A N 1
ATOM 875 C CA . TRP A 1 108 ? 12.852 20.953 9.586 1 91.75 108 TRP A CA 1
ATOM 876 C C . TRP A 1 108 ? 13.328 21.859 8.453 1 91.75 108 TRP A C 1
ATOM 878 O O . TRP A 1 108 ? 13.188 23.078 8.523 1 91.75 108 TRP A O 1
ATOM 888 N N . ARG A 1 109 ? 13.914 21.266 7.465 1 90.19 109 ARG A N 1
ATOM 889 C CA . ARG A 1 109 ? 14.398 22.016 6.309 1 90.19 109 ARG A CA 1
ATOM 890 C C . ARG A 1 109 ? 13.766 21.5 5.02 1 90.19 109 ARG A C 1
ATOM 892 O O . ARG A 1 109 ? 13.641 20.281 4.82 1 90.19 109 ARG A O 1
ATOM 899 N N . VAL A 1 110 ? 13.305 22.453 4.195 1 89.31 110 VAL A N 1
ATOM 900 C CA . VAL A 1 110 ? 12.742 22.109 2.898 1 89.31 110 VAL A CA 1
ATOM 901 C C . VAL A 1 110 ? 13.836 21.516 2.006 1 89.31 110 VAL A C 1
ATOM 903 O O . VAL A 1 110 ? 14.938 22.062 1.93 1 89.31 110 VAL A O 1
ATOM 906 N N . CYS A 1 111 ? 13.461 20.25 1.562 1 87.94 111 CYS A N 1
ATOM 907 C CA . CYS A 1 111 ? 14.391 19.578 0.649 1 87.94 111 CYS A CA 1
ATOM 908 C C . CYS A 1 111 ? 13.758 19.391 -0.724 1 87.94 111 CYS A C 1
ATOM 910 O O . CYS A 1 111 ? 12.719 18.734 -0.847 1 87.94 111 CYS A O 1
ATOM 912 N N . GLY A 1 112 ? 14.43 20 -1.787 1 83.69 112 GLY A N 1
ATOM 913 C CA . GLY A 1 112 ? 13.93 19.859 -3.146 1 83.69 112 GLY A CA 1
ATOM 914 C C . GLY A 1 112 ? 12.914 20.922 -3.523 1 83.69 112 GLY A C 1
ATOM 915 O O . GLY A 1 112 ? 12.711 21.891 -2.785 1 83.69 112 GLY A O 1
ATOM 916 N N . ASP A 1 113 ? 12.305 20.812 -4.691 1 87.12 113 ASP A N 1
ATOM 917 C CA . ASP A 1 113 ? 11.367 21.781 -5.238 1 87.12 113 ASP A CA 1
ATOM 918 C C . ASP A 1 113 ? 9.922 21.406 -4.891 1 87.12 113 ASP A C 1
ATOM 920 O O . ASP A 1 113 ? 9.625 20.25 -4.613 1 87.12 113 ASP A O 1
ATOM 924 N N . VAL A 1 114 ? 9.203 22.531 -4.797 1 87.94 114 VAL A N 1
ATOM 925 C CA . VAL A 1 114 ? 7.758 22.328 -4.707 1 87.94 114 VAL A CA 1
ATOM 926 C C . VAL A 1 114 ? 7.254 21.609 -5.953 1 87.94 114 VAL A C 1
ATOM 928 O O . VAL A 1 114 ? 7.594 21.984 -7.078 1 87.94 114 VAL A O 1
ATOM 931 N N . VAL A 1 115 ? 6.512 20.547 -5.715 1 93.81 115 VAL A N 1
ATOM 932 C CA . VAL A 1 115 ? 5.98 19.75 -6.82 1 93.81 115 VAL A CA 1
ATOM 933 C C . VAL A 1 115 ? 4.496 20.047 -7.004 1 93.81 115 VAL A C 1
ATOM 935 O O . VAL A 1 115 ? 3.721 19.984 -6.047 1 93.81 115 VAL A O 1
ATOM 938 N N . VAL A 1 116 ? 4.176 20.344 -8.258 1 93.06 116 VAL A N 1
ATOM 939 C CA . VAL A 1 116 ? 2.775 20.562 -8.602 1 93.06 116 VAL A CA 1
ATOM 940 C C . VAL A 1 116 ? 2.061 19.219 -8.719 1 93.06 116 VAL A C 1
ATOM 942 O O . VAL A 1 116 ? 2.582 18.281 -9.328 1 93.06 116 VAL A O 1
ATOM 945 N N . VAL A 1 117 ? 0.947 19.141 -8.047 1 94.31 117 VAL A N 1
ATOM 946 C CA . VAL A 1 117 ? 0.152 17.922 -8.141 1 94.31 117 VAL A CA 1
ATOM 947 C C . VAL A 1 117 ? -1.025 18.141 -9.086 1 94.31 117 VAL A C 1
ATOM 949 O O . VAL A 1 117 ? -1.804 19.078 -8.914 1 94.31 117 VAL A O 1
ATOM 952 N N . MET A 1 118 ? -1.123 17.219 -10.039 1 91.38 118 MET A N 1
ATOM 953 C CA . MET A 1 118 ? -2.174 17.312 -11.047 1 91.38 118 MET A CA 1
ATOM 954 C C . MET A 1 118 ? -3.156 16.141 -10.914 1 91.38 118 MET A C 1
ATOM 956 O O . MET A 1 118 ? -2.785 15.062 -10.461 1 91.38 118 MET A O 1
ATOM 960 N N . ASP A 1 119 ? -4.352 16.391 -11.172 1 87.19 119 ASP A N 1
ATOM 961 C CA . ASP A 1 119 ? -5.234 15.281 -11.508 1 87.19 119 ASP A CA 1
ATOM 962 C C . ASP A 1 119 ? -5.297 15.055 -13.016 1 87.19 119 ASP A C 1
ATOM 964 O O . ASP A 1 119 ? -4.387 15.461 -13.742 1 87.19 119 ASP A O 1
ATOM 968 N N . GLU A 1 120 ? -6.23 14.328 -13.539 1 82.75 120 GLU A N 1
ATOM 969 C CA . GLU A 1 120 ? -6.289 14.023 -14.961 1 82.75 120 GLU A CA 1
ATOM 970 C C . GLU A 1 120 ? -6.43 15.305 -15.789 1 82.75 120 GLU A C 1
ATOM 972 O O . GLU A 1 120 ? -5.98 15.359 -16.938 1 82.75 120 GLU A O 1
ATOM 977 N N . ARG A 1 121 ? -6.859 16.375 -15.156 1 82.12 121 ARG A N 1
ATOM 978 C CA . ARG A 1 121 ? -7.25 17.516 -15.969 1 82.12 121 ARG A CA 1
ATOM 979 C C . ARG A 1 121 ? -6.566 18.797 -15.477 1 82.12 121 ARG A C 1
ATOM 981 O O . ARG A 1 121 ? -6.266 19.688 -16.266 1 82.12 121 ARG A O 1
ATOM 988 N N . ARG A 1 122 ? -6.359 18.875 -14.219 1 86.44 122 ARG A N 1
ATOM 989 C CA . ARG A 1 122 ? -5.953 20.188 -13.719 1 86.44 122 ARG A CA 1
ATOM 990 C C . ARG A 1 122 ? -5.039 20.047 -12.508 1 86.44 122 ARG A C 1
ATOM 992 O O . ARG A 1 122 ? -4.961 18.984 -11.898 1 86.44 122 ARG A O 1
ATOM 999 N N . ARG A 1 123 ? -4.438 21.234 -12.242 1 91.56 123 ARG A N 1
ATOM 1000 C CA . ARG A 1 123 ? -3.668 21.359 -11.008 1 91.56 123 ARG A CA 1
ATOM 1001 C C . ARG A 1 123 ? -4.582 21.359 -9.789 1 91.56 123 ARG A C 1
ATOM 1003 O O . ARG A 1 123 ? -5.547 22.141 -9.727 1 91.56 123 ARG A O 1
ATOM 1010 N N . ILE A 1 124 ? -4.234 20.516 -8.812 1 92.56 124 ILE A N 1
ATOM 1011 C CA . ILE A 1 124 ? -5.133 20.438 -7.668 1 92.56 124 ILE A CA 1
ATOM 1012 C C . ILE A 1 124 ? -4.398 20.891 -6.406 1 92.56 124 ILE A C 1
ATOM 1014 O O . ILE A 1 124 ? -5.023 21.172 -5.383 1 92.56 124 ILE A O 1
ATOM 1018 N N . GLY A 1 125 ? -3.094 20.906 -6.52 1 93.88 125 GLY A N 1
ATOM 1019 C CA . GLY A 1 125 ? -2.346 21.344 -5.352 1 93.88 125 GLY A CA 1
ATOM 1020 C C . GLY A 1 125 ? -0.843 21.203 -5.52 1 93.88 125 GLY A C 1
ATOM 1021 O O . GLY A 1 125 ? -0.338 21.203 -6.645 1 93.88 125 GLY A O 1
ATOM 1022 N N . PHE A 1 126 ? -0.107 21.266 -4.367 1 93.62 126 PHE A N 1
ATOM 1023 C CA . PHE A 1 126 ? 1.345 21.141 -4.359 1 93.62 126 PHE A CA 1
ATOM 1024 C C . PHE A 1 126 ? 1.809 20.328 -3.158 1 93.62 126 PHE A C 1
ATOM 1026 O O . PHE A 1 126 ? 1.062 20.156 -2.189 1 93.62 126 PHE A O 1
ATOM 1033 N N . LYS A 1 127 ? 2.959 19.844 -3.369 1 94.44 127 LYS A N 1
ATOM 1034 C CA . LYS A 1 127 ? 3.564 19.172 -2.221 1 94.44 127 LYS A CA 1
ATOM 1035 C C . LYS A 1 127 ? 5.035 19.547 -2.08 1 94.44 127 LYS A C 1
ATOM 1037 O O . LYS A 1 127 ? 5.699 19.875 -3.07 1 94.44 127 LYS A O 1
ATOM 1042 N N . LYS A 1 128 ? 5.539 19.578 -0.938 1 92.31 128 LYS A N 1
ATOM 1043 C CA . LYS A 1 128 ? 6.941 19.844 -0.637 1 92.31 128 LYS A CA 1
ATOM 1044 C C . LYS A 1 128 ? 7.461 18.891 0.434 1 92.31 128 LYS A C 1
ATOM 1046 O O . LYS A 1 128 ? 6.711 18.469 1.32 1 92.31 128 LYS A O 1
ATOM 1051 N N . THR A 1 129 ? 8.719 18.547 0.325 1 94.25 129 THR A N 1
ATOM 1052 C CA . THR A 1 129 ? 9.336 17.594 1.246 1 94.25 129 THR A CA 1
ATOM 1053 C C . THR A 1 129 ? 10.258 18.312 2.227 1 94.25 129 THR A C 1
ATOM 1055 O O . THR A 1 129 ? 11.039 19.188 1.829 1 94.25 129 THR A O 1
ATOM 1058 N N . LEU A 1 130 ? 10.086 18.016 3.465 1 92.94 130 LEU A N 1
ATOM 1059 C CA . LEU A 1 130 ? 10.969 18.5 4.516 1 92.94 130 LEU A CA 1
ATOM 1060 C C . LEU A 1 130 ? 11.734 17.344 5.16 1 92.94 130 LEU A C 1
ATOM 1062 O O . LEU A 1 130 ? 11.203 16.234 5.273 1 92.94 130 LEU A O 1
ATOM 1066 N N . VAL A 1 131 ? 12.945 17.656 5.512 1 94.69 131 VAL A N 1
ATOM 1067 C CA . VAL A 1 131 ? 13.766 16.688 6.223 1 94.69 131 VAL A CA 1
ATOM 1068 C C . VAL A 1 131 ? 14.117 17.219 7.609 1 94.69 131 VAL A C 1
ATOM 1070 O O . VAL A 1 131 ? 14.367 18.406 7.777 1 94.69 131 VAL A O 1
ATOM 1073 N N . PHE A 1 132 ? 14.141 16.344 8.57 1 94.81 132 PHE A N 1
ATOM 1074 C CA . PHE A 1 132 ? 14.492 16.734 9.93 1 94.81 132 PHE A CA 1
ATOM 1075 C C . PHE A 1 132 ? 16 16.656 10.148 1 94.81 132 PHE A C 1
ATOM 1077 O O . PHE A 1 132 ? 16.625 15.648 9.82 1 94.81 132 PHE A O 1
ATOM 1084 N N . TYR A 1 133 ? 16.562 17.734 10.625 1 94.81 133 TYR A N 1
ATOM 1085 C CA . TYR A 1 133 ? 17.953 17.797 11.047 1 94.81 133 TYR A CA 1
ATOM 1086 C C . TYR A 1 133 ? 18.062 17.875 12.562 1 94.81 133 TYR A C 1
ATOM 1088 O O . TYR A 1 133 ? 17.406 18.703 13.195 1 94.81 133 TYR A O 1
ATOM 1096 N N . GLN A 1 134 ? 18.906 17.047 13.078 1 95.75 134 GLN A N 1
ATOM 1097 C CA . GLN A 1 134 ? 19.094 17.016 14.523 1 95.75 134 GLN A CA 1
ATOM 1098 C C . GLN A 1 134 ? 20.188 17.984 14.953 1 95.75 134 GLN A C 1
ATOM 1100 O O . GLN A 1 134 ? 21.266 18.031 14.344 1 95.75 134 GLN A O 1
ATOM 1105 N N . GLY A 1 135 ? 19.875 18.797 16.047 1 93.5 135 GLY A N 1
ATOM 1106 C CA . GLY A 1 135 ? 20.859 19.734 16.562 1 93.5 135 GLY A CA 1
ATOM 1107 C C . GLY A 1 135 ? 20.734 21.125 15.984 1 93.5 135 GLY A C 1
ATOM 1108 O O . GLY A 1 135 ? 19.812 21.406 15.219 1 93.5 135 GLY A O 1
ATOM 1109 N N . HIS A 1 136 ? 21.672 22.031 16.406 1 88.38 136 HIS A N 1
ATOM 1110 C CA . HIS A 1 136 ? 21.703 23.391 15.883 1 88.38 136 HIS A CA 1
ATOM 1111 C C . HIS A 1 136 ? 22.344 23.422 14.5 1 88.38 136 HIS A C 1
ATOM 1113 O O . HIS A 1 136 ? 23.188 22.594 14.172 1 88.38 136 HIS A O 1
ATOM 1119 N N . GLU A 1 137 ? 21.938 24.406 13.734 1 83.56 137 GLU A N 1
ATOM 1120 C CA . GLU A 1 137 ? 22.484 24.531 12.383 1 83.56 137 GLU A CA 1
ATOM 1121 C C . GLU A 1 137 ? 24 24.688 12.406 1 83.56 137 GLU A C 1
ATOM 1123 O O . GLU A 1 137 ? 24.531 25.516 13.141 1 83.56 137 GLU A O 1
ATOM 1128 N N . PRO A 1 138 ? 24.797 23.875 11.594 1 87.19 138 PRO A N 1
ATOM 1129 C CA . PRO A 1 138 ? 24.312 22.812 10.719 1 87.19 138 PRO A CA 1
ATOM 1130 C C . PRO A 1 138 ? 24.078 21.5 11.461 1 87.19 138 PRO A C 1
ATOM 1132 O O . PRO A 1 138 ? 24.984 20.984 12.117 1 87.19 138 PRO A O 1
ATOM 1135 N N . GLY A 1 139 ? 22.953 21.062 11.508 1 92.25 139 GLY A N 1
ATOM 1136 C CA . GLY A 1 139 ? 22.594 19.844 12.219 1 92.25 139 GLY A CA 1
ATOM 1137 C C . GLY A 1 139 ? 22.844 18.594 11.414 1 92.25 139 GLY A C 1
ATOM 1138 O O . GLY A 1 139 ? 23.375 18.656 10.297 1 92.25 139 GLY A O 1
ATOM 1139 N N . MET A 1 140 ? 22.547 17.469 11.961 1 95.69 140 MET A N 1
ATOM 1140 C CA . MET A 1 140 ? 22.719 16.172 11.32 1 95.69 140 MET A CA 1
ATOM 1141 C C . MET A 1 140 ? 21.422 15.719 10.641 1 95.69 140 MET A C 1
ATOM 1143 O O . MET A 1 140 ? 20.375 15.68 11.273 1 95.69 140 MET A O 1
ATOM 1147 N N . ARG A 1 141 ? 21.672 15.367 9.359 1 95.5 141 ARG A N 1
ATOM 1148 C CA . ARG A 1 141 ? 20.516 14.906 8.602 1 95.5 141 ARG A CA 1
ATOM 1149 C C . ARG A 1 141 ? 20 13.57 9.133 1 95.5 141 ARG A C 1
ATOM 1151 O O . ARG A 1 141 ? 20.797 12.664 9.414 1 95.5 141 ARG A O 1
ATOM 1158 N N . THR A 1 142 ? 18.672 13.453 9.328 1 95.69 142 THR A N 1
ATOM 1159 C CA . THR A 1 142 ? 18.094 12.195 9.773 1 95.69 142 THR A CA 1
ATOM 1160 C C . THR A 1 142 ? 17.281 11.547 8.648 1 95.69 142 THR A C 1
ATOM 1162 O O . THR A 1 142 ? 17.281 12.039 7.52 1 95.69 142 THR A O 1
ATOM 1165 N N . ASN A 1 143 ? 16.641 10.438 8.984 1 94.69 143 ASN A N 1
ATOM 1166 C CA . ASN A 1 143 ? 15.82 9.742 8 1 94.69 143 ASN A CA 1
ATOM 1167 C C . ASN A 1 143 ? 14.352 10.133 8.125 1 94.69 143 ASN A C 1
ATOM 1169 O O . ASN A 1 143 ? 13.492 9.562 7.449 1 94.69 143 ASN A O 1
ATOM 1173 N N . TRP A 1 144 ? 14.086 11.102 8.922 1 94.44 144 TRP A N 1
ATOM 1174 C CA . TRP A 1 144 ? 12.711 11.562 9.062 1 94.44 144 TRP A CA 1
ATOM 1175 C C . TRP A 1 144 ? 12.359 12.562 7.961 1 94.44 144 TRP A C 1
ATOM 1177 O O . TRP A 1 144 ? 13.07 13.547 7.758 1 94.44 144 TRP A O 1
ATOM 1187 N N . THR A 1 145 ? 11.328 12.211 7.262 1 95.44 145 THR A N 1
ATOM 1188 C CA . THR A 1 145 ? 10.844 13.07 6.188 1 95.44 145 THR A CA 1
ATOM 1189 C C . THR A 1 145 ? 9.375 13.422 6.391 1 95.44 145 THR A C 1
ATOM 1191 O O . THR A 1 145 ? 8.602 12.609 6.898 1 95.44 145 THR A O 1
ATOM 1194 N N . MET A 1 146 ? 9.07 14.633 6.078 1 94.31 146 MET A N 1
ATOM 1195 C CA . MET A 1 146 ? 7.691 15.109 6.07 1 94.31 146 MET A CA 1
ATOM 1196 C C . MET A 1 146 ? 7.297 15.617 4.688 1 94.31 146 MET A C 1
ATOM 1198 O O . MET A 1 146 ? 8.047 16.375 4.059 1 94.31 146 MET A O 1
ATOM 1202 N N . VAL A 1 147 ? 6.215 15.156 4.207 1 95.38 147 VAL A N 1
ATOM 1203 C CA . VAL A 1 147 ? 5.668 15.68 2.961 1 95.38 147 VAL A CA 1
ATOM 1204 C C . VAL A 1 147 ? 4.434 16.531 3.252 1 95.38 147 VAL A C 1
ATOM 1206 O O . VAL A 1 147 ? 3.43 16.016 3.758 1 95.38 147 VAL A O 1
ATOM 1209 N N . GLU A 1 148 ? 4.543 17.781 2.963 1 93.19 148 GLU A N 1
ATOM 1210 C CA . GLU A 1 148 ? 3.438 18.719 3.145 1 93.19 148 GLU A 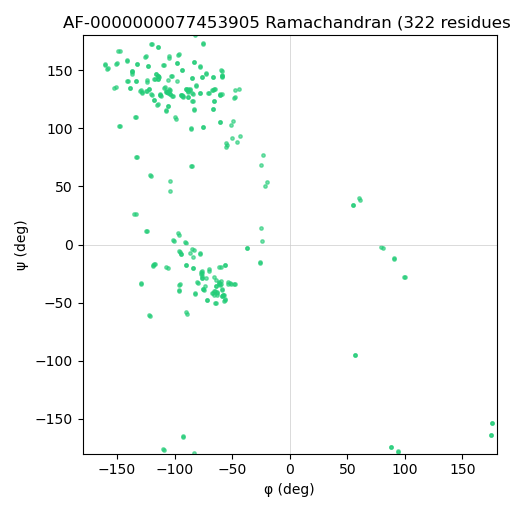CA 1
ATOM 1211 C C . GLU A 1 148 ? 2.617 18.859 1.865 1 93.19 148 GLU A C 1
ATOM 1213 O O . GLU A 1 148 ? 3.164 19.141 0.799 1 93.19 148 GLU A O 1
ATOM 1218 N N . TYR A 1 149 ? 1.316 18.672 1.994 1 94.69 149 TYR A N 1
ATOM 1219 C CA . TYR A 1 149 ? 0.388 18.844 0.883 1 94.69 149 TYR A CA 1
ATOM 1220 C C . TYR A 1 149 ? -0.462 20.109 1.072 1 94.69 149 TYR A C 1
ATOM 1222 O O . TYR A 1 149 ? -0.959 20.359 2.17 1 94.69 149 TYR A O 1
ATOM 1230 N N . LYS A 1 150 ? -0.605 20.859 0.017 1 91.44 150 LYS A N 1
ATOM 1231 C CA . LYS A 1 150 ? -1.494 22.016 0.008 1 91.44 150 LYS A CA 1
ATOM 1232 C C . LYS A 1 150 ? -2.42 21.984 -1.204 1 91.44 150 LYS A C 1
ATOM 1234 O O . LYS A 1 150 ? -1.982 21.703 -2.32 1 91.44 150 LYS A O 1
ATOM 1239 N N . ILE A 1 151 ? -3.602 22.203 -0.879 1 89.62 151 ILE A N 1
ATOM 1240 C CA . ILE A 1 151 ? -4.582 22.203 -1.959 1 89.62 151 ILE A CA 1
ATOM 1241 C C . ILE A 1 151 ? -4.676 23.609 -2.559 1 89.62 151 ILE A C 1
ATOM 1243 O O . ILE A 1 151 ? -4.57 24.609 -1.84 1 89.62 151 ILE A O 1
ATOM 1247 N N . ASN A 1 152 ? -4.609 23.656 -3.826 1 81.56 152 ASN A N 1
ATOM 1248 C CA . ASN A 1 152 ? -4.746 24.906 -4.562 1 81.56 152 ASN A CA 1
ATOM 1249 C C . ASN A 1 152 ? -5.918 24.859 -5.539 1 81.56 152 ASN A C 1
ATOM 1251 O O . ASN A 1 152 ? -5.723 24.781 -6.75 1 81.56 152 ASN A O 1
ATOM 1255 N N . MET A 1 153 ? -7.031 24.656 -5.098 1 68.75 153 MET A N 1
ATOM 1256 C CA . MET A 1 153 ? -8.188 24.625 -5.988 1 68.75 153 MET A CA 1
ATOM 1257 C C . MET A 1 153 ? -9.109 25.812 -5.723 1 68.75 153 MET A C 1
ATOM 1259 O O . MET A 1 153 ? -9.18 26.312 -4.598 1 68.75 153 MET A O 1
ATOM 1263 N N . ASP A 1 154 ? -9.43 26.516 -6.812 1 61.38 154 ASP A N 1
ATOM 1264 C CA . ASP A 1 154 ? -10.477 27.531 -6.648 1 61.38 154 ASP A CA 1
ATOM 1265 C C . ASP A 1 154 ? -11.75 26.906 -6.074 1 61.38 154 ASP A C 1
ATOM 1267 O O . ASP A 1 154 ? -12.445 26.156 -6.758 1 61.38 154 ASP A O 1
ATOM 1271 N N . LEU A 1 155 ? -11.812 26.844 -4.801 1 57.59 155 LEU A N 1
ATOM 1272 C CA . LEU A 1 155 ? -12.945 26.234 -4.105 1 57.59 155 LEU A CA 1
ATOM 1273 C C . LEU A 1 155 ? -14.266 26.766 -4.66 1 57.59 155 LEU A C 1
ATOM 1275 O O . LEU A 1 155 ? -15.289 26.078 -4.613 1 57.59 155 LEU A O 1
ATOM 1279 N N . ASP A 1 156 ? -14.234 27.984 -5.039 1 55.91 156 ASP A N 1
ATOM 1280 C CA . ASP A 1 156 ? -15.461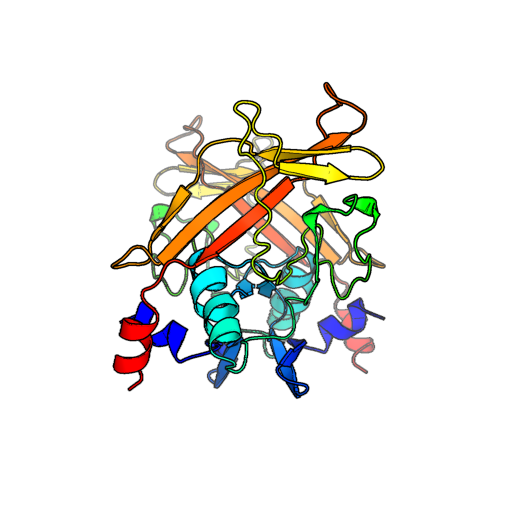 28.531 -5.629 1 55.91 156 ASP A CA 1
ATOM 1281 C C . ASP A 1 156 ? -15.859 27.75 -6.879 1 55.91 156 ASP A C 1
ATOM 1283 O O . ASP A 1 156 ? -17.047 27.594 -7.172 1 55.91 156 ASP A O 1
ATOM 1287 N N . GLU A 1 157 ? -14.961 27.312 -7.582 1 50.75 157 GLU A N 1
ATOM 1288 C CA . GLU A 1 157 ? -15.289 26.484 -8.742 1 50.75 157 GLU A CA 1
ATOM 1289 C C . GLU A 1 157 ? -15.75 25.094 -8.328 1 50.75 157 GLU A C 1
ATOM 1291 O O . GLU A 1 157 ? -16.516 24.453 -9.055 1 50.75 157 GLU A O 1
ATOM 1296 N N . LEU A 1 158 ? -15.305 24.641 -7.281 1 51.47 158 LEU A N 1
ATOM 1297 C CA . LEU A 1 158 ? -15.711 23.312 -6.82 1 51.47 158 LEU A CA 1
ATOM 1298 C C . LEU A 1 158 ? -17.125 23.344 -6.25 1 51.47 158 LEU A C 1
ATOM 1300 O O . LEU A 1 158 ? -17.828 22.344 -6.301 1 51.47 158 LEU A O 1
ATOM 1304 N N . LYS A 1 159 ? -17.469 24.453 -5.508 1 47.88 159 LYS A N 1
ATOM 1305 C CA . LYS A 1 159 ? -18.844 24.594 -5.035 1 47.88 159 LYS A CA 1
ATOM 1306 C C . LYS A 1 159 ? -19.844 24.531 -6.195 1 47.88 159 LYS A C 1
ATOM 1308 O O . LYS A 1 159 ? -20.969 24.047 -6.035 1 47.88 159 LYS A O 1
ATOM 1313 N N . ASP A 1 160 ? -19.609 25.219 -7.211 1 42.94 160 ASP A N 1
ATOM 1314 C CA . ASP A 1 160 ? -20.562 25.234 -8.32 1 42.94 160 ASP A CA 1
ATOM 1315 C C . ASP A 1 160 ? -20.688 23.859 -8.961 1 42.94 160 ASP A C 1
ATOM 1317 O O . ASP A 1 160 ? -21.656 23.578 -9.68 1 42.94 160 ASP A O 1
ATOM 1321 N N . LYS A 1 161 ? -19.688 23.203 -8.914 1 38.78 161 LYS A N 1
ATOM 1322 C CA . LYS A 1 161 ? -19.859 21.875 -9.508 1 38.78 161 LYS A CA 1
ATOM 1323 C C . LYS A 1 161 ? -20.469 20.891 -8.5 1 38.78 161 LYS A C 1
ATOM 1325 O O . LYS A 1 161 ? -20.469 19.688 -8.727 1 38.78 161 LYS A O 1
ATOM 1330 N N . GLU A 1 162 ? -20.594 21.156 -7.266 1 36.31 162 GLU A N 1
ATOM 1331 C CA . GLU A 1 162 ? -21.531 20.297 -6.562 1 36.31 162 GLU A CA 1
ATOM 1332 C C . GLU A 1 162 ? -22.797 20.078 -7.375 1 36.31 162 GLU A C 1
ATOM 1334 O O . GLU A 1 162 ? -23.453 21.047 -7.77 1 36.31 162 GLU A O 1
ATOM 1339 N N . VAL A 1 163 ? -22.781 19.047 -8.094 1 29.02 163 VAL A N 1
ATOM 1340 C CA . VAL A 1 163 ? -24.047 18.438 -8.516 1 29.02 163 VAL A CA 1
ATOM 1341 C C . VAL A 1 163 ? -25 18.344 -7.324 1 29.02 163 VAL A C 1
ATOM 1343 O O . VAL A 1 163 ? -24.578 18.016 -6.207 1 29.02 163 VAL A O 1
ATOM 1346 N N . MET B 1 1 ? -14.031 11.289 -16.078 1 26.12 1 MET B N 1
ATOM 1347 C CA . MET B 1 1 ? -15.117 10.688 -15.32 1 26.12 1 MET B CA 1
ATOM 1348 C C . MET B 1 1 ? -14.664 10.32 -13.906 1 26.12 1 MET B C 1
ATOM 1350 O O . MET B 1 1 ? -15.477 10.219 -12.992 1 26.12 1 MET B O 1
ATOM 1354 N N . ALA B 1 2 ? -13.273 9.906 -13.742 1 33.72 2 ALA B N 1
ATOM 1355 C CA . ALA B 1 2 ? -12.742 9.344 -12.5 1 33.72 2 ALA B CA 1
ATOM 1356 C C . ALA B 1 2 ? -12.586 10.43 -11.43 1 33.72 2 ALA B C 1
ATOM 1358 O O . ALA B 1 2 ? -12.781 10.164 -10.242 1 33.72 2 ALA B O 1
ATOM 1359 N N . ALA B 1 3 ? -12.211 11.641 -11.852 1 39.06 3 ALA B N 1
ATOM 1360 C CA . ALA B 1 3 ? -11.992 12.734 -10.906 1 39.06 3 ALA B CA 1
ATOM 1361 C C . ALA B 1 3 ? -13.289 13.133 -10.219 1 39.06 3 ALA B C 1
ATOM 1363 O O . ALA B 1 3 ? -13.297 13.445 -9.023 1 39.06 3 ALA B O 1
ATOM 1364 N N . ASN B 1 4 ? -14.273 13.219 -10.906 1 42.34 4 ASN B N 1
ATOM 1365 C CA . ASN B 1 4 ? -15.586 13.641 -10.43 1 42.34 4 ASN B CA 1
ATOM 1366 C C . ASN B 1 4 ? -16.125 12.703 -9.359 1 42.34 4 ASN B C 1
ATOM 1368 O O . ASN B 1 4 ? -16.781 13.148 -8.414 1 42.34 4 ASN B O 1
ATOM 1372 N N . THR B 1 5 ? -15.734 11.484 -9.555 1 50.22 5 THR B N 1
ATOM 1373 C CA . THR B 1 5 ? -16.281 10.469 -8.664 1 50.22 5 THR B CA 1
ATOM 1374 C C . THR B 1 5 ? -15.602 10.516 -7.305 1 50.22 5 THR B C 1
ATOM 1376 O O . THR B 1 5 ? -16.25 10.328 -6.27 1 50.22 5 THR B O 1
ATOM 1379 N N . ARG B 1 6 ? -14.398 11.047 -7.297 1 55.97 6 ARG B N 1
ATOM 1380 C CA . ARG B 1 6 ? -13.656 11.016 -6.039 1 55.97 6 ARG B CA 1
ATOM 1381 C C . ARG B 1 6 ? -14.117 12.141 -5.109 1 55.97 6 ARG B C 1
ATOM 1383 O O . ARG B 1 6 ? -14.094 11.984 -3.887 1 55.97 6 ARG B O 1
ATOM 1390 N N . ALA B 1 7 ? -14.5 13.234 -5.73 1 55.59 7 ALA B N 1
ATOM 1391 C CA . ALA B 1 7 ? -14.969 14.336 -4.895 1 55.59 7 ALA B CA 1
ATOM 1392 C C . ALA B 1 7 ? -16.312 14.016 -4.258 1 55.59 7 ALA B C 1
ATOM 1394 O O . ALA B 1 7 ? -16.609 14.461 -3.148 1 55.59 7 ALA B O 1
ATOM 1395 N N . SER B 1 8 ? -17 13.109 -4.895 1 63.97 8 SER B N 1
ATOM 1396 C CA . SER B 1 8 ? -18.359 12.867 -4.414 1 63.97 8 SER B CA 1
ATOM 1397 C C . SER B 1 8 ? -18.453 11.547 -3.658 1 63.97 8 SER B C 1
ATOM 1399 O O . SER B 1 8 ? -19.328 11.367 -2.82 1 63.97 8 SER B O 1
ATOM 1401 N N . SER B 1 9 ? -17.469 10.688 -3.916 1 78.44 9 SER B N 1
ATOM 1402 C CA . SER B 1 9 ? -17.516 9.391 -3.252 1 78.44 9 SER B CA 1
ATOM 1403 C C . SER B 1 9 ? -16.328 9.195 -2.316 1 78.44 9 SER B C 1
ATOM 1405 O O . SER B 1 9 ? -15.281 9.812 -2.502 1 78.44 9 SER B O 1
ATOM 1407 N N . SER B 1 10 ? -16.609 8.484 -1.242 1 88.12 10 SER B N 1
ATOM 1408 C CA . SER B 1 10 ? -15.586 8.242 -0.232 1 88.12 10 SER B CA 1
ATOM 1409 C C . SER B 1 10 ? -14.992 6.848 -0.368 1 88.12 10 SER B C 1
ATOM 1411 O O . SER B 1 10 ? -14.102 6.469 0.402 1 88.12 10 SER B O 1
ATOM 1413 N N . TYR B 1 11 ? -15.469 6.172 -1.425 1 92.81 11 TYR B N 1
ATOM 1414 C CA . TYR B 1 11 ? -15.008 4.793 -1.524 1 92.81 11 TYR B CA 1
ATOM 1415 C C . TYR B 1 11 ? -14.969 4.336 -2.977 1 92.81 11 TYR B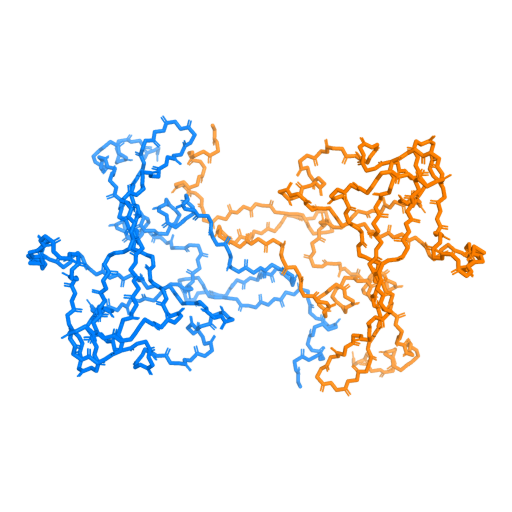 C 1
ATOM 1417 O O . TYR B 1 11 ? -15.562 4.973 -3.854 1 92.81 11 TYR B O 1
ATOM 1425 N N . PHE B 1 12 ? -14.18 3.395 -3.252 1 92 12 PHE B N 1
ATOM 1426 C CA . PHE B 1 12 ? -14.289 2.652 -4.504 1 92 12 PHE B CA 1
ATOM 1427 C C . PHE B 1 12 ? -14.906 1.278 -4.262 1 92 12 PHE B C 1
ATOM 1429 O O . PHE B 1 12 ? -14.961 0.807 -3.125 1 92 12 PHE B O 1
ATOM 1436 N N . THR B 1 13 ? -15.391 0.713 -5.293 1 92.75 13 THR B N 1
ATOM 1437 C CA . THR B 1 13 ? -16.156 -0.525 -5.176 1 92.75 13 THR B CA 1
ATOM 1438 C C . THR B 1 13 ? -15.328 -1.717 -5.648 1 92.75 13 THR B C 1
ATOM 1440 O O . THR B 1 13 ? -14.641 -1.636 -6.668 1 92.75 13 THR B O 1
ATOM 1443 N N . LEU B 1 14 ? -15.336 -2.736 -4.832 1 92 14 LEU B N 1
ATOM 1444 C CA . LEU B 1 14 ? -14.758 -4.035 -5.164 1 92 14 LEU B CA 1
ATOM 1445 C C . LEU B 1 14 ? -15.812 -5.133 -5.094 1 92 14 LEU B C 1
ATOM 1447 O O . LEU B 1 14 ? -16.938 -4.891 -4.656 1 92 14 LEU B O 1
ATOM 1451 N N . ARG B 1 15 ? -15.352 -6.297 -5.535 1 92.69 15 ARG B N 1
ATOM 1452 C CA . ARG B 1 15 ? -16.266 -7.434 -5.441 1 92.69 15 ARG B CA 1
ATOM 1453 C C . ARG B 1 15 ? -15.75 -8.477 -4.457 1 92.69 15 ARG B C 1
ATOM 1455 O O . ARG B 1 15 ? -14.539 -8.672 -4.336 1 92.69 15 ARG B O 1
ATOM 1462 N N . ARG B 1 16 ? -16.672 -9.023 -3.76 1 92.88 16 ARG B N 1
ATOM 1463 C CA . ARG B 1 16 ? -16.469 -10.141 -2.85 1 92.88 16 ARG B CA 1
ATOM 1464 C C . ARG B 1 16 ? -17.531 -11.211 -3.045 1 92.88 16 ARG B C 1
ATOM 1466 O O . ARG B 1 16 ? -18.688 -11.016 -2.668 1 92.88 16 ARG B O 1
ATOM 1473 N N . GLY B 1 17 ? -17.094 -12.297 -3.576 1 89.5 17 GLY B N 1
ATOM 1474 C CA . GLY B 1 17 ? -18.078 -13.328 -3.852 1 89.5 17 GLY B CA 1
ATOM 1475 C C . GLY B 1 17 ? -19.234 -12.844 -4.707 1 89.5 17 GLY B C 1
ATOM 1476 O O . GLY B 1 17 ? -20.391 -13.18 -4.453 1 89.5 17 GLY B O 1
ATOM 1477 N N . GLY B 1 18 ? -18.969 -12.016 -5.543 1 86.38 18 GLY B N 1
ATOM 1478 C CA . GLY B 1 18 ? -20 -11.516 -6.445 1 86.38 18 GLY B CA 1
ATOM 1479 C C . GLY B 1 18 ? -20.719 -10.289 -5.914 1 86.38 18 GLY B C 1
ATOM 1480 O O . GLY B 1 18 ? -21.438 -9.617 -6.656 1 86.38 18 GLY B O 1
ATOM 1481 N N . GLU B 1 19 ? -20.5 -10.016 -4.676 1 92.06 19 GLU B N 1
ATOM 1482 C CA . GLU B 1 19 ? -21.156 -8.852 -4.078 1 92.06 19 GLU B CA 1
ATOM 1483 C C . GLU B 1 19 ? -20.219 -7.645 -4.055 1 92.06 19 GLU B C 1
ATOM 1485 O O . GLU B 1 19 ? -19 -7.797 -3.992 1 92.06 19 GLU B O 1
ATOM 1490 N N . GLU B 1 20 ? -20.906 -6.492 -4 1 94 20 GLU B N 1
ATOM 1491 C CA . GLU B 1 20 ? -20.125 -5.262 -3.982 1 94 20 GLU B CA 1
ATOM 1492 C C . GLU B 1 20 ? -19.766 -4.852 -2.555 1 94 20 GLU B C 1
ATOM 1494 O O . GLU B 1 20 ? -20.609 -4.926 -1.657 1 94 20 GLU B O 1
ATOM 1499 N N . ILE B 1 21 ? -18.562 -4.535 -2.42 1 93.19 21 ILE B N 1
ATOM 1500 C CA . ILE B 1 21 ? -18.125 -3.957 -1.153 1 93.19 21 ILE B CA 1
ATOM 1501 C C . ILE B 1 21 ? -17.438 -2.617 -1.406 1 93.19 21 ILE B C 1
ATOM 1503 O O . ILE B 1 21 ? -17 -2.342 -2.523 1 93.19 21 ILE B O 1
ATOM 1507 N N . HIS B 1 22 ? -17.328 -1.814 -0.345 1 93.5 22 HIS B N 1
ATOM 1508 C CA . HIS B 1 22 ? -16.797 -0.461 -0.472 1 93.5 22 HIS B CA 1
ATOM 1509 C C . HIS B 1 22 ? -15.516 -0.295 0.337 1 93.5 22 HIS B C 1
ATOM 1511 O O . HIS B 1 22 ? -15.492 -0.599 1.531 1 93.5 22 HIS B O 1
ATOM 1517 N N . VAL B 1 23 ? -14.492 0.12 -0.379 1 95 23 VAL B N 1
ATOM 1518 C CA . VAL B 1 23 ? -13.203 0.359 0.262 1 95 23 VAL B CA 1
ATOM 1519 C C . VAL B 1 23 ? -12.875 1.85 0.228 1 95 23 VAL B C 1
ATOM 1521 O O . VAL B 1 23 ? -12.969 2.488 -0.824 1 95 23 VAL B O 1
ATOM 1524 N N . PRO B 1 24 ? -12.539 2.393 1.357 1 95.62 24 PRO B N 1
ATOM 1525 C CA . PRO B 1 24 ? -12.258 3.83 1.362 1 95.62 24 PRO B CA 1
ATOM 1526 C C . PRO B 1 24 ? -11.133 4.219 0.408 1 95.62 24 PRO B C 1
ATOM 1528 O O . PRO B 1 24 ? -10.148 3.48 0.274 1 95.62 24 PRO B O 1
ATOM 1531 N N . PHE B 1 25 ? -11.281 5.395 -0.173 1 95.38 25 PHE B N 1
ATOM 1532 C CA . PHE B 1 25 ? -10.219 5.91 -1.023 1 95.38 25 PHE B CA 1
ATOM 1533 C C . PHE B 1 25 ? -8.914 6.031 -0.244 1 95.38 25 PHE B C 1
ATOM 1535 O O . PHE B 1 25 ? -8.922 6.371 0.941 1 95.38 25 PHE B O 1
ATOM 1542 N N . GLY B 1 26 ? -7.781 5.762 -0.977 1 95 26 GLY B N 1
ATOM 1543 C CA . GLY B 1 26 ? -6.473 5.785 -0.341 1 95 26 GLY B CA 1
ATOM 1544 C C . GLY B 1 26 ? -5.957 4.406 0.022 1 95 26 GLY B C 1
ATOM 1545 O O . GLY B 1 26 ? -4.754 4.207 0.189 1 95 26 GLY B O 1
ATOM 1546 N N . TYR B 1 27 ? -6.906 3.473 0.274 1 94.38 27 TYR B N 1
ATOM 1547 C CA . TYR B 1 27 ? -6.488 2.1 0.537 1 94.38 27 TYR B CA 1
ATOM 1548 C C . TYR B 1 27 ? -6.211 1.355 -0.764 1 94.38 27 TYR B C 1
ATOM 1550 O O . TYR B 1 27 ? -6.941 1.514 -1.745 1 94.38 27 TYR B O 1
ATOM 1558 N N . ARG B 1 28 ? -5.152 0.629 -0.742 1 94.12 28 ARG B N 1
ATOM 1559 C CA . ARG B 1 28 ? -4.73 -0.159 -1.895 1 94.12 28 ARG B CA 1
ATOM 1560 C C . ARG B 1 28 ? -4.367 -1.582 -1.481 1 94.12 28 ARG B C 1
ATOM 1562 O O . ARG B 1 28 ? -3.994 -1.824 -0.332 1 94.12 28 ARG B O 1
ATOM 1569 N N . PHE B 1 29 ? -4.473 -2.461 -2.447 1 94.62 29 PHE B N 1
ATOM 1570 C CA . PHE B 1 29 ? -4.102 -3.838 -2.15 1 94.62 29 PHE B CA 1
ATOM 1571 C C . PHE B 1 29 ? -2.588 -3.992 -2.092 1 94.62 29 PHE B C 1
ATOM 1573 O O . PHE B 1 29 ? -1.922 -4.043 -3.127 1 94.62 29 PHE B O 1
ATOM 1580 N N . GLN B 1 30 ? -2.078 -4.039 -1.002 1 93.94 30 GLN B N 1
ATOM 1581 C CA . GLN B 1 30 ? -0.677 -4.266 -0.662 1 93.94 30 GLN B CA 1
ATOM 1582 C C . GLN B 1 30 ? -0.541 -5.301 0.452 1 93.94 30 GLN B C 1
ATOM 1584 O O . GLN B 1 30 ? -0.163 -4.965 1.576 1 93.94 30 GLN B O 1
ATOM 1589 N N . PRO B 1 31 ? -0.732 -6.535 0.074 1 95.19 31 PRO B N 1
ATOM 1590 C CA . PRO B 1 31 ? -0.798 -7.582 1.099 1 95.19 31 PRO B CA 1
ATOM 1591 C C . PRO B 1 31 ? 0.575 -7.945 1.66 1 95.19 31 PRO B C 1
ATOM 1593 O O . PRO B 1 31 ? 1.571 -7.914 0.933 1 95.19 31 PRO B O 1
ATOM 1596 N N . SER B 1 32 ? 0.604 -8.25 2.977 1 93.88 32 SER B N 1
ATOM 1597 C CA . SER B 1 32 ? 1.778 -8.891 3.561 1 93.88 32 SER B CA 1
ATOM 1598 C C . SER B 1 32 ? 1.848 -10.367 3.186 1 93.88 32 SER B C 1
ATOM 1600 O O . SER B 1 32 ? 0.885 -10.922 2.654 1 93.88 32 SER B O 1
ATOM 1602 N N . ASP B 1 33 ? 2.984 -10.977 3.566 1 95 33 ASP B N 1
ATOM 1603 C CA . ASP B 1 33 ? 3.104 -12.422 3.383 1 95 33 ASP B CA 1
ATOM 1604 C C . ASP B 1 33 ? 2.004 -13.164 4.141 1 95 33 ASP B C 1
ATOM 1606 O O . ASP B 1 33 ? 1.416 -14.117 3.617 1 95 33 ASP B O 1
ATOM 1610 N N . GLU B 1 34 ? 1.704 -12.688 5.273 1 92.56 34 GLU B N 1
ATOM 1611 C CA . GLU B 1 34 ? 0.673 -13.312 6.094 1 92.56 34 GLU B CA 1
ATOM 1612 C C . GLU B 1 34 ? -0.708 -13.156 5.465 1 92.56 34 GLU B C 1
ATOM 1614 O O . GLU B 1 34 ? -1.516 -14.086 5.484 1 92.56 34 GLU B O 1
ATOM 1619 N N . ASP B 1 35 ? -0.973 -12.008 4.957 1 94.5 35 ASP B N 1
ATOM 1620 C CA . ASP B 1 35 ? -2.242 -11.805 4.266 1 94.5 35 ASP B CA 1
ATOM 1621 C C . ASP B 1 35 ? -2.424 -12.812 3.135 1 94.5 35 ASP B C 1
ATOM 1623 O O . ASP B 1 35 ? -3.471 -13.461 3.033 1 94.5 35 ASP B O 1
ATOM 1627 N N . LEU B 1 36 ? -1.422 -12.938 2.367 1 96.31 36 LEU B N 1
ATOM 1628 C CA . LEU B 1 36 ? -1.507 -13.789 1.183 1 96.31 36 LEU B CA 1
ATOM 1629 C C . LEU B 1 36 ? -1.683 -15.25 1.571 1 96.31 36 LEU B C 1
ATOM 1631 O O . LEU B 1 36 ? -2.496 -15.961 0.977 1 96.31 36 LEU B O 1
ATOM 1635 N N . LEU B 1 37 ? -0.995 -15.648 2.574 1 94.94 37 LEU B N 1
ATOM 1636 C CA . LEU B 1 37 ? -1.004 -17.062 2.928 1 94.94 37 LEU B CA 1
ATOM 1637 C C . LEU B 1 37 ? -2.236 -17.406 3.758 1 94.94 37 LEU B C 1
ATOM 1639 O O . LEU B 1 37 ? -2.918 -18.391 3.48 1 94.94 37 LEU B O 1
ATOM 1643 N N . LEU B 1 38 ? -2.6 -16.594 4.68 1 92.81 38 LEU B N 1
ATOM 1644 C CA . LEU B 1 38 ? -3.637 -16.953 5.637 1 92.81 38 LEU B CA 1
ATOM 1645 C C . LEU B 1 38 ? -4.996 -16.422 5.203 1 92.81 38 LEU B C 1
ATOM 1647 O O . LEU B 1 38 ? -6.008 -17.109 5.316 1 92.81 38 LEU B O 1
ATOM 1651 N N . SER B 1 39 ? -5.062 -15.234 4.688 1 94.75 39 SER B N 1
ATOM 1652 C CA . SER B 1 39 ? -6.352 -14.617 4.391 1 94.75 39 SER B CA 1
ATOM 1653 C C . SER B 1 39 ? -6.812 -14.953 2.977 1 94.75 39 SER B C 1
ATOM 1655 O O . SER B 1 39 ? -8 -14.828 2.66 1 94.75 39 SER B O 1
ATOM 1657 N N . TYR B 1 40 ? -5.906 -15.398 2.15 1 95.94 40 TYR B N 1
ATOM 1658 C CA . TYR B 1 40 ? -6.316 -15.656 0.776 1 95.94 40 TYR B CA 1
ATOM 1659 C C . TYR B 1 40 ? -6.059 -17.109 0.394 1 95.94 40 TYR B C 1
ATOM 1661 O O . TYR B 1 40 ? -6.992 -17.844 0.083 1 95.94 40 TYR B O 1
ATOM 1669 N N . LEU B 1 41 ? -4.781 -17.531 0.431 1 94.94 41 LEU B N 1
ATOM 1670 C CA . LEU B 1 41 ? -4.449 -18.875 -0.056 1 94.94 41 LEU B CA 1
ATOM 1671 C C . LEU B 1 41 ? -5.109 -19.938 0.804 1 94.94 41 LEU B C 1
ATOM 1673 O O . LEU B 1 41 ? -5.711 -20.891 0.279 1 94.94 41 LEU B O 1
ATOM 1677 N N . LEU B 1 42 ? -4.93 -19.812 2.066 1 92.12 42 LEU B N 1
ATOM 1678 C CA . LEU B 1 42 ? -5.543 -20.781 2.961 1 92.12 42 LEU B CA 1
ATOM 1679 C C . LEU B 1 42 ? -7.059 -20.812 2.775 1 92.12 42 LEU B C 1
ATOM 1681 O O . LEU B 1 42 ? -7.652 -21.891 2.697 1 92.12 42 LEU B O 1
ATOM 1685 N N . LYS B 1 43 ? -7.629 -19.672 2.676 1 92.06 43 LYS B N 1
ATOM 1686 C CA . LYS B 1 43 ? -9.07 -19.609 2.48 1 92.06 43 LYS B CA 1
ATOM 1687 C C . LYS B 1 43 ? -9.477 -20.25 1.152 1 92.06 43 LYS B C 1
ATOM 1689 O O . LYS B 1 43 ? -10.492 -20.938 1.071 1 92.06 43 LYS B O 1
ATOM 1694 N N . ARG B 1 44 ? -8.68 -19.953 0.183 1 92.25 44 ARG B N 1
ATOM 1695 C CA . ARG B 1 44 ? -8.938 -20.578 -1.11 1 92.25 44 ARG B CA 1
ATOM 1696 C C . ARG B 1 44 ? -8.898 -22.109 -1.002 1 92.25 44 ARG B C 1
ATOM 1698 O O . ARG B 1 44 ? -9.75 -22.797 -1.573 1 92.25 44 ARG B O 1
ATOM 1705 N N . LEU B 1 45 ? -7.961 -22.609 -0.329 1 90.06 45 LEU B N 1
ATOM 1706 C CA . LEU B 1 45 ? -7.789 -24.047 -0.16 1 90.06 45 LEU B CA 1
ATOM 1707 C C . LEU B 1 45 ? -8.961 -24.641 0.6 1 90.06 45 LEU B C 1
ATOM 1709 O O . LEU B 1 45 ? -9.406 -25.75 0.292 1 90.06 45 LEU B O 1
ATOM 1713 N N . LEU B 1 46 ? -9.453 -23.875 1.527 1 89.44 46 LEU B N 1
ATOM 1714 C CA . LEU B 1 46 ? -10.531 -24.375 2.373 1 89.44 46 LEU B CA 1
ATOM 1715 C C . LEU B 1 46 ? -11.891 -24.047 1.771 1 89.44 46 LEU B C 1
ATOM 1717 O O . LEU B 1 46 ? -12.93 -24.344 2.369 1 89.44 46 LEU B O 1
ATOM 1721 N N . ARG B 1 47 ? -11.906 -23.422 0.622 1 91.19 47 ARG B N 1
ATOM 1722 C CA . ARG B 1 47 ? -13.125 -23.062 -0.093 1 91.19 47 ARG B CA 1
ATOM 1723 C C . ARG B 1 47 ? -13.984 -22.109 0.738 1 91.19 47 ARG B C 1
ATOM 1725 O O . ARG B 1 47 ? -15.195 -22.297 0.841 1 91.19 47 ARG B O 1
ATOM 1732 N N . LEU B 1 48 ? -13.344 -21.234 1.407 1 91.5 48 LEU B N 1
ATOM 1733 C CA . LEU B 1 48 ? -14.016 -20.172 2.15 1 91.5 48 LEU B CA 1
ATOM 1734 C C . LEU B 1 48 ? -14.07 -18.891 1.332 1 91.5 48 LEU B C 1
ATOM 1736 O O . LEU B 1 48 ? -13.359 -18.75 0.333 1 91.5 48 LEU B O 1
ATOM 1740 N N . SER B 1 49 ? -14.969 -18 1.824 1 91.94 49 SER B N 1
ATOM 1741 C CA . SER B 1 49 ? -15.078 -16.719 1.147 1 91.94 49 SER B CA 1
ATOM 1742 C C . SER B 1 49 ? -13.797 -15.906 1.285 1 91.94 49 SER B C 1
ATOM 1744 O O . SER B 1 49 ? -13.234 -15.812 2.377 1 91.94 49 SER B O 1
ATOM 1746 N N . LEU B 1 50 ? -13.367 -15.375 0.212 1 95.38 50 LEU B N 1
ATOM 1747 C CA . LEU B 1 50 ? -12.164 -14.539 0.209 1 95.38 50 LEU B CA 1
ATOM 1748 C C . LEU B 1 50 ? -12.5 -13.109 0.618 1 95.38 50 LEU B C 1
ATOM 1750 O O . LEU B 1 50 ? -13.641 -12.664 0.468 1 95.38 50 LEU B O 1
ATOM 1754 N N . PRO B 1 51 ? -11.492 -12.422 1.094 1 96 51 PRO B N 1
ATOM 1755 C CA . PRO B 1 51 ? -11.734 -11.031 1.474 1 96 51 PRO B CA 1
ATOM 1756 C C . PRO B 1 51 ? -12.18 -10.164 0.297 1 96 51 PRO B C 1
ATOM 1758 O O . PRO B 1 51 ? -12.945 -9.219 0.479 1 96 51 PRO B O 1
ATOM 1761 N N . ALA B 1 52 ? -11.703 -10.438 -0.871 1 95.56 52 ALA B N 1
ATOM 1762 C CA . ALA B 1 52 ? -12.031 -9.719 -2.096 1 95.56 52 ALA B CA 1
ATOM 1763 C C . ALA B 1 52 ? -11.695 -10.547 -3.33 1 95.56 52 ALA B C 1
ATOM 1765 O O . ALA B 1 52 ? -10.812 -11.414 -3.281 1 95.56 52 ALA B O 1
ATOM 1766 N N . ASP B 1 53 ? -12.445 -10.211 -4.418 1 93.81 53 ASP B N 1
ATOM 1767 C CA . ASP B 1 53 ? -12.172 -10.891 -5.68 1 93.81 53 ASP B CA 1
ATOM 1768 C C . ASP B 1 53 ? -11.031 -10.211 -6.438 1 93.81 53 ASP B C 1
ATOM 1770 O O . ASP B 1 53 ? -11.242 -9.672 -7.523 1 93.81 53 ASP B O 1
ATOM 1774 N N . ILE B 1 54 ? -9.844 -10.305 -5.891 1 94.19 54 ILE B N 1
ATOM 1775 C CA . ILE B 1 54 ? -8.727 -9.516 -6.41 1 94.19 54 ILE B CA 1
ATOM 1776 C C . ILE B 1 54 ? -7.621 -10.445 -6.898 1 94.19 54 ILE B C 1
ATOM 1778 O O . ILE B 1 54 ? -6.711 -10.023 -7.613 1 94.19 54 ILE B O 1
ATOM 1782 N N . ILE B 1 55 ? -7.656 -11.695 -6.449 1 95 55 ILE B N 1
ATOM 1783 C CA . ILE B 1 55 ? -6.715 -12.711 -6.914 1 95 55 ILE B CA 1
ATOM 1784 C C . ILE B 1 55 ? -7.41 -13.641 -7.902 1 95 55 ILE B C 1
ATOM 1786 O O . ILE B 1 55 ? -8.508 -14.141 -7.633 1 95 55 ILE B O 1
ATOM 1790 N N . PHE B 1 56 ? -6.781 -13.906 -9.016 1 92.38 56 PHE B N 1
ATOM 1791 C CA . PHE B 1 56 ? -7.441 -14.625 -10.102 1 92.38 56 PHE B CA 1
ATOM 1792 C C . PHE B 1 56 ? -6.875 -16.031 -10.242 1 92.38 56 PHE B C 1
ATOM 1794 O O . PHE B 1 56 ? -5.723 -16.281 -9.891 1 92.38 56 PHE B O 1
ATOM 1801 N N . ASP B 1 57 ? -7.676 -16.875 -10.773 1 92.19 57 ASP B N 1
ATOM 1802 C CA . ASP B 1 57 ? -7.227 -18.234 -11.039 1 92.19 57 ASP B CA 1
ATOM 1803 C C . ASP B 1 57 ? -6.543 -18.328 -12.406 1 92.19 57 ASP B C 1
ATOM 1805 O O . ASP B 1 57 ? -7.02 -17.766 -13.383 1 92.19 57 ASP B O 1
ATOM 1809 N N . ILE B 1 58 ? -5.395 -19 -12.375 1 90.44 58 ILE B N 1
ATOM 1810 C CA . ILE B 1 58 ? -4.703 -19.297 -13.617 1 90.44 58 ILE B CA 1
ATOM 1811 C C . ILE B 1 58 ? -4.102 -20.703 -13.555 1 90.44 58 ILE B C 1
ATOM 1813 O O . ILE B 1 58 ? -3.586 -21.125 -12.508 1 90.44 58 ILE B O 1
ATOM 1817 N N . ASP B 1 59 ? -4.137 -21.438 -14.578 1 87.12 59 ASP B N 1
ATOM 1818 C CA . ASP B 1 59 ? -3.705 -22.828 -14.57 1 87.12 59 ASP B CA 1
ATOM 1819 C C . ASP B 1 59 ? -2.186 -22.922 -14.461 1 87.12 59 ASP B C 1
ATOM 1821 O O . ASP B 1 59 ? -1.666 -23.812 -13.773 1 87.12 59 ASP B O 1
ATOM 1825 N N . ASP B 1 60 ? -1.592 -22.125 -15.289 1 85.69 60 ASP B N 1
ATOM 1826 C CA . ASP B 1 60 ? -0.133 -22.188 -15.32 1 85.69 60 ASP B CA 1
ATOM 1827 C C . ASP B 1 60 ? 0.465 -20.828 -15.656 1 85.69 60 ASP B C 1
ATOM 1829 O O . ASP B 1 60 ? 0.581 -20.469 -16.828 1 85.69 60 ASP B O 1
ATOM 1833 N N . VAL B 1 61 ? 0.952 -20.156 -14.648 1 86.5 61 VAL B N 1
ATOM 1834 C CA . VAL B 1 61 ? 1.527 -18.828 -14.859 1 86.5 61 VAL B CA 1
ATOM 1835 C C . VAL B 1 61 ? 2.984 -18.969 -15.297 1 86.5 61 VAL B C 1
ATOM 1837 O O . VAL B 1 61 ? 3.514 -18.094 -15.992 1 86.5 61 VAL B O 1
ATOM 1840 N N . PHE B 1 62 ? 3.602 -20.062 -15.047 1 85.62 62 PHE B N 1
ATOM 1841 C CA . PHE B 1 62 ? 5.031 -20.25 -15.242 1 85.62 62 PHE B CA 1
ATOM 1842 C C . PHE B 1 62 ? 5.363 -20.438 -16.719 1 85.62 62 PHE B C 1
ATOM 1844 O O . PHE B 1 62 ? 6.484 -20.156 -17.141 1 85.62 62 PHE B O 1
ATOM 1851 N N . SER B 1 63 ? 4.422 -20.922 -17.422 1 85.62 63 SER B N 1
ATOM 1852 C CA . SER B 1 63 ? 4.66 -21.25 -18.828 1 85.62 63 SER B CA 1
ATOM 1853 C C . SER B 1 63 ? 4.48 -20.016 -19.719 1 85.62 63 SER B C 1
ATOM 1855 O O . SER B 1 63 ? 4.707 -20.094 -20.922 1 85.62 63 SER B O 1
ATOM 1857 N N . TYR B 1 64 ? 4.066 -18.875 -19.125 1 87.5 64 TYR B N 1
ATOM 1858 C CA . TYR B 1 64 ? 3.783 -17.672 -19.906 1 87.5 64 TYR B CA 1
ATOM 1859 C C . TYR B 1 64 ? 4.914 -16.656 -19.781 1 87.5 64 TYR B C 1
ATOM 1861 O O . TYR B 1 64 ? 5.52 -16.531 -18.719 1 87.5 64 TYR B O 1
ATOM 1869 N N . ASN B 1 65 ? 5.09 -15.977 -20.953 1 89.12 65 ASN B N 1
ATOM 1870 C CA . ASN B 1 65 ? 5.828 -14.719 -20.859 1 89.12 65 ASN B CA 1
ATOM 1871 C C . ASN B 1 65 ? 5.051 -13.672 -20.078 1 89.12 65 ASN B C 1
ATOM 1873 O O . ASN B 1 65 ? 3.822 -13.617 -20.156 1 89.12 65 ASN B O 1
ATOM 1877 N N . PRO B 1 66 ? 5.848 -12.828 -19.281 1 87.69 66 PRO B N 1
ATOM 1878 C CA . PRO B 1 66 ? 5.129 -11.797 -18.516 1 87.69 66 PRO B CA 1
ATOM 1879 C C . PRO B 1 66 ? 4.188 -10.969 -19.391 1 87.69 66 PRO B C 1
ATOM 1881 O O . PRO B 1 66 ? 3.105 -10.586 -18.953 1 87.69 66 PRO B O 1
ATOM 1884 N N . ASN B 1 67 ? 4.582 -10.766 -20.625 1 84.88 67 ASN B N 1
ATOM 1885 C CA . ASN B 1 67 ? 3.775 -9.938 -21.5 1 84.88 67 ASN B CA 1
ATOM 1886 C C . ASN B 1 67 ? 2.562 -10.695 -22.031 1 84.88 67 ASN B C 1
ATOM 1888 O O . ASN B 1 67 ? 1.681 -10.102 -22.656 1 84.88 67 ASN B O 1
ATOM 1892 N N . GLN B 1 68 ? 2.457 -12 -21.797 1 84.88 68 GLN B N 1
ATOM 1893 C CA . GLN B 1 68 ? 1.354 -12.828 -22.281 1 84.88 68 GLN B CA 1
ATOM 1894 C C . GLN B 1 68 ? 0.275 -12.977 -21.203 1 84.88 68 GLN B C 1
ATOM 1896 O O . GLN B 1 68 ? -0.788 -13.547 -21.469 1 84.88 68 GLN B O 1
ATOM 1901 N N . LEU B 1 69 ? 0.605 -12.453 -20.031 1 85.06 69 LEU B N 1
ATOM 1902 C CA . LEU B 1 69 ? -0.396 -12.508 -18.984 1 85.06 69 LEU B CA 1
ATOM 1903 C C . LEU B 1 69 ? -1.525 -11.516 -19.25 1 85.06 69 LEU B C 1
ATOM 1905 O O . LEU B 1 69 ? -1.327 -10.516 -19.938 1 85.06 69 LEU B O 1
ATOM 1909 N N . PRO B 1 70 ? -2.791 -11.914 -18.812 1 79.06 70 PRO B N 1
ATOM 1910 C CA . PRO B 1 70 ? -3.908 -10.992 -19.031 1 79.06 70 PRO B CA 1
ATOM 1911 C C . PRO B 1 70 ? -3.59 -9.562 -18.594 1 79.06 70 PRO B C 1
ATOM 1913 O O . PRO B 1 70 ? -3.01 -9.359 -17.531 1 79.06 70 PRO B O 1
ATOM 1916 N N . LYS B 1 71 ? -3.783 -8.594 -19.547 1 74.56 71 LYS B N 1
ATOM 1917 C CA . LYS B 1 71 ? -3.486 -7.195 -19.25 1 74.56 71 LYS B CA 1
ATOM 1918 C C . LYS B 1 71 ? -4.77 -6.398 -19.016 1 74.56 71 LYS B C 1
ATOM 1920 O O . LYS B 1 71 ? -5.41 -5.953 -19.969 1 74.56 71 LYS B O 1
ATOM 1925 N N . ASN B 1 72 ? -5.543 -6.777 -18.188 1 76.69 72 ASN B N 1
ATOM 1926 C CA . ASN B 1 72 ? -6.715 -5.965 -17.875 1 76.69 72 ASN B CA 1
ATOM 1927 C C . ASN B 1 72 ? -6.566 -5.254 -16.531 1 76.69 72 ASN B C 1
ATOM 1929 O O . ASN B 1 72 ? -5.918 -5.766 -15.625 1 76.69 72 ASN B O 1
ATOM 1933 N N . GLU B 1 73 ? -7.059 -4.047 -16.562 1 73.62 73 GLU B N 1
ATOM 1934 C CA . GLU B 1 73 ? -6.953 -3.191 -15.383 1 73.62 73 GLU B CA 1
ATOM 1935 C C . GLU B 1 73 ? -7.57 -3.859 -14.156 1 73.62 73 GLU B C 1
ATOM 1937 O O . GLU B 1 73 ? -7.238 -3.51 -13.023 1 73.62 73 GLU B O 1
ATOM 1942 N N . GLU B 1 74 ? -8.344 -4.824 -14.523 1 76.38 74 GLU B N 1
ATOM 1943 C CA . GLU B 1 74 ? -8.977 -5.531 -13.414 1 76.38 74 GLU B CA 1
ATOM 1944 C C . GLU B 1 74 ? -7.996 -6.48 -12.734 1 76.38 74 GLU B C 1
ATOM 1946 O O . GLU B 1 74 ? -8.117 -6.758 -11.539 1 76.38 74 GLU B O 1
ATOM 1951 N N . VAL B 1 75 ? -7.031 -6.859 -13.586 1 78.5 75 VAL B N 1
ATOM 1952 C CA . VAL B 1 75 ? -6.121 -7.895 -13.102 1 78.5 75 VAL B CA 1
ATOM 1953 C C . VAL B 1 75 ? -4.867 -7.25 -12.523 1 78.5 75 VAL B C 1
ATOM 1955 O O . VAL B 1 75 ? -4.352 -7.695 -11.492 1 78.5 75 VAL B O 1
ATOM 1958 N N . TRP B 1 76 ? -4.516 -6.18 -13.133 1 84.88 76 TRP B N 1
ATOM 1959 C CA . TRP B 1 76 ? -3.24 -5.582 -12.75 1 84.88 76 TRP B CA 1
ATOM 1960 C C . TRP B 1 76 ? -3.457 -4.32 -11.922 1 84.88 76 TRP B C 1
ATOM 1962 O O . TRP B 1 76 ? -4.215 -3.434 -12.32 1 84.88 76 TRP B O 1
ATOM 1972 N N . MET B 1 77 ? -2.982 -4.367 -10.797 1 83.69 77 MET B N 1
ATOM 1973 C CA . MET B 1 77 ? -2.947 -3.193 -9.93 1 83.69 77 MET B CA 1
ATOM 1974 C C . MET B 1 77 ? -1.573 -2.533 -9.961 1 83.69 77 MET B C 1
ATOM 1976 O O . MET B 1 77 ? -0.631 -3.023 -9.336 1 83.69 77 MET B O 1
ATOM 1980 N N . GLU B 1 78 ? -1.597 -1.405 -10.602 1 79.19 78 GLU B N 1
ATOM 1981 C CA . GLU B 1 78 ? -0.329 -0.737 -10.883 1 79.19 78 GLU B CA 1
ATOM 1982 C C . GLU B 1 78 ? 0.615 -1.648 -11.656 1 79.19 78 GLU B C 1
ATOM 1984 O O . GLU B 1 78 ? 0.36 -1.97 -12.82 1 79.19 78 GLU B O 1
ATOM 1989 N N . ASN B 1 79 ? 1.504 -2.35 -11.086 1 86.12 79 ASN B N 1
ATOM 1990 C CA . ASN B 1 79 ? 2.453 -3.193 -11.805 1 86.12 79 ASN B CA 1
ATOM 1991 C C . ASN B 1 79 ? 2.562 -4.578 -11.172 1 86.12 79 ASN B C 1
ATOM 1993 O O . ASN B 1 79 ? 3.594 -5.242 -11.297 1 86.12 79 ASN B O 1
ATOM 1997 N N . THR B 1 80 ? 1.499 -4.914 -10.539 1 92.88 80 THR B N 1
ATOM 1998 C CA . THR B 1 80 ? 1.519 -6.207 -9.859 1 92.88 80 THR B CA 1
ATOM 1999 C C . THR B 1 80 ? 0.191 -6.934 -10.055 1 92.88 80 THR B C 1
ATOM 2001 O O . THR B 1 80 ? -0.875 -6.32 -9.984 1 92.88 80 THR B O 1
ATOM 2004 N N . ALA B 1 81 ? 0.249 -8.188 -10.367 1 93.5 81 ALA B N 1
ATOM 2005 C CA . ALA B 1 81 ? -0.929 -9.047 -10.414 1 93.5 81 ALA B CA 1
ATOM 2006 C C . ALA B 1 81 ? -0.768 -10.25 -9.492 1 93.5 81 ALA B C 1
ATOM 2008 O O . ALA B 1 81 ? 0.354 -10.664 -9.195 1 93.5 81 ALA B O 1
ATOM 2009 N N . TYR B 1 82 ? -1.887 -10.789 -9.023 1 95.44 82 TYR B N 1
ATOM 2010 C CA . TYR B 1 82 ? -1.907 -11.922 -8.109 1 95.44 82 TYR B CA 1
ATOM 2011 C C . TYR B 1 82 ? -2.742 -13.062 -8.68 1 95.44 82 TYR B C 1
ATOM 2013 O O . TYR B 1 82 ? -3.865 -12.852 -9.141 1 95.44 82 TYR B O 1
ATOM 2021 N N . PHE B 1 83 ? -2.115 -14.25 -8.617 1 94.88 83 PHE B N 1
ATOM 2022 C CA . PHE B 1 83 ? -2.811 -15.398 -9.18 1 94.88 83 PHE B CA 1
ATOM 2023 C C . PHE B 1 83 ? -2.76 -16.594 -8.234 1 94.88 83 PHE B C 1
ATOM 2025 O O . PHE B 1 83 ? -1.74 -16.828 -7.582 1 94.88 83 PHE B O 1
ATOM 2032 N N . PHE B 1 84 ? -3.883 -17.281 -8.18 1 95.38 84 PHE B N 1
ATOM 2033 C CA . PHE B 1 84 ? -3.857 -18.641 -7.652 1 95.38 84 PHE B CA 1
ATOM 2034 C C . PHE B 1 84 ? -3.463 -19.641 -8.734 1 95.38 84 PHE B C 1
ATOM 2036 O O . PHE B 1 84 ? -3.992 -19.594 -9.852 1 95.38 84 PHE B O 1
ATOM 2043 N N . VAL B 1 85 ? -2.508 -20.469 -8.406 1 91.69 85 VAL B N 1
ATOM 2044 C CA . VAL B 1 85 ? -2.051 -21.484 -9.352 1 91.69 85 VAL B CA 1
ATOM 2045 C C . VAL B 1 85 ? -2.062 -22.844 -8.672 1 91.69 85 VAL B C 1
ATOM 2047 O O . VAL B 1 85 ? -1.573 -23 -7.551 1 91.69 85 VAL B O 1
ATOM 2050 N N . PRO B 1 86 ? -2.646 -23.828 -9.32 1 88.5 86 PRO B N 1
ATOM 2051 C CA . PRO B 1 86 ? -2.572 -25.172 -8.742 1 88.5 86 PRO B CA 1
ATOM 2052 C C . PRO B 1 86 ? -1.138 -25.656 -8.57 1 88.5 86 PRO B C 1
ATOM 2054 O O . PRO B 1 86 ? -0.241 -25.219 -9.297 1 88.5 86 PRO B O 1
ATOM 2057 N N . VAL B 1 87 ? -1.017 -26.516 -7.508 1 77.31 87 VAL B N 1
ATOM 2058 C CA . VAL B 1 87 ? 0.308 -27.094 -7.305 1 77.31 87 VAL B CA 1
ATOM 2059 C C . VAL B 1 87 ? 0.712 -27.906 -8.539 1 77.31 87 VAL B C 1
ATOM 2061 O O . VAL B 1 87 ? -0.031 -28.781 -8.984 1 77.31 87 VAL B O 1
ATOM 2064 N N . LEU B 1 88 ? 1.538 -27.391 -9.234 1 61.47 88 LEU B N 1
ATOM 2065 C CA . LEU B 1 88 ? 2.012 -28.094 -10.422 1 61.47 88 LEU B CA 1
ATOM 2066 C C . LEU B 1 88 ? 3.154 -29.047 -10.062 1 61.47 88 LEU B C 1
ATOM 2068 O O . LEU B 1 88 ? 4.023 -28.703 -9.258 1 61.47 88 LEU B O 1
ATOM 2072 N N . GLU B 1 89 ? 2.766 -30.359 -9.922 1 53.28 89 GLU B N 1
ATOM 2073 C CA . GLU B 1 89 ? 3.75 -31.422 -9.711 1 53.28 89 GLU B CA 1
ATOM 2074 C C . GLU B 1 89 ? 5.02 -31.156 -10.523 1 53.28 89 GLU B C 1
ATOM 2076 O O . GLU B 1 89 ? 5.891 -32.031 -10.609 1 53.28 89 GLU B O 1
ATOM 2081 N N . THR B 1 90 ? 4.965 -30.203 -11.203 1 48.84 90 THR B N 1
ATOM 2082 C CA . THR B 1 90 ? 6.094 -30.172 -12.125 1 48.84 90 THR B CA 1
ATOM 2083 C C . THR B 1 90 ? 7.414 -30.25 -11.359 1 48.84 90 THR B C 1
ATOM 2085 O O . THR B 1 90 ? 7.648 -29.469 -10.43 1 48.84 90 THR B O 1
ATOM 2088 N N . ASN B 1 91 ? 7.828 -31.453 -11.023 1 44.62 91 ASN B N 1
ATOM 2089 C CA . ASN B 1 91 ? 9.188 -31.906 -10.758 1 44.62 91 ASN B CA 1
ATOM 2090 C C . ASN B 1 91 ? 10.219 -31.016 -11.445 1 44.62 91 ASN B C 1
ATOM 2092 O O . ASN B 1 91 ? 10.977 -31.484 -12.297 1 44.62 91 ASN B O 1
ATOM 2096 N N . HIS B 1 92 ? 9.844 -30 -12.086 1 44.56 92 HIS B N 1
ATOM 2097 C CA . HIS B 1 92 ? 11.07 -29.688 -12.812 1 44.56 92 HIS B CA 1
ATOM 2098 C C . HIS B 1 92 ? 12.273 -29.656 -11.875 1 44.56 92 HIS B C 1
ATOM 2100 O O . HIS B 1 92 ? 12.188 -29.156 -10.758 1 44.56 92 HIS B O 1
ATOM 2106 N N . ASN B 1 93 ? 12.945 -30.625 -12.047 1 41.81 93 ASN B N 1
ATOM 2107 C CA . ASN B 1 93 ? 14.297 -30.828 -11.547 1 41.81 93 ASN B CA 1
ATOM 2108 C C . ASN B 1 93 ? 14.992 -29.5 -11.258 1 41.81 93 ASN B C 1
ATOM 2110 O O . ASN B 1 93 ? 15.094 -28.641 -12.141 1 41.81 93 ASN B O 1
ATOM 2114 N N . ASP B 1 94 ? 14.641 -28.859 -10.141 1 47.59 94 ASP B N 1
ATOM 2115 C CA . ASP B 1 94 ? 15.672 -27.938 -9.656 1 47.59 94 ASP B CA 1
ATOM 2116 C C . ASP B 1 94 ? 17.031 -28.297 -10.242 1 47.59 94 ASP B C 1
ATOM 2118 O O . ASP B 1 94 ? 17.734 -29.172 -9.727 1 47.59 94 ASP B O 1
ATOM 2122 N N . ASP B 1 95 ? 17.047 -28.375 -11.508 1 50.69 95 ASP B N 1
ATOM 2123 C CA . ASP B 1 95 ? 18.438 -28.531 -11.938 1 50.69 95 ASP B CA 1
ATOM 2124 C C . ASP B 1 95 ? 19.359 -27.578 -11.195 1 50.69 95 ASP B C 1
ATOM 2126 O O . ASP B 1 95 ? 18.906 -26.578 -10.625 1 50.69 95 ASP B O 1
ATOM 2130 N N . SER B 1 96 ? 20.375 -28.062 -10.773 1 55.72 96 SER B N 1
ATOM 2131 C CA . SER B 1 96 ? 21.484 -27.312 -10.203 1 55.72 96 SER B CA 1
ATOM 2132 C C . SER B 1 96 ? 21.531 -25.891 -10.742 1 55.72 96 SER B C 1
ATOM 2134 O O . SER B 1 96 ? 22.203 -25.031 -10.172 1 55.72 96 SER B O 1
ATOM 2136 N N . SER B 1 97 ? 20.766 -25.656 -11.859 1 57.22 97 SER B N 1
ATOM 2137 C CA . SER B 1 97 ? 20.938 -24.375 -12.531 1 57.22 97 SER B CA 1
ATOM 2138 C C . SER B 1 97 ? 19.906 -23.359 -12.055 1 57.22 97 SER B C 1
ATOM 2140 O O . SER B 1 97 ? 20.016 -22.172 -12.352 1 57.22 97 SER B O 1
ATOM 2142 N N . GLY B 1 98 ? 18.844 -23.797 -11.203 1 68.56 98 GLY B N 1
ATOM 2143 C CA . GLY B 1 98 ? 17.812 -22.859 -10.773 1 68.56 98 GLY B CA 1
ATOM 2144 C C . GLY B 1 98 ? 16.75 -22.609 -11.82 1 68.56 98 GLY B C 1
ATOM 2145 O O . GLY B 1 98 ? 15.867 -21.781 -11.625 1 68.56 98 GLY B O 1
ATOM 2146 N N . LEU B 1 99 ? 16.891 -23.234 -13.016 1 73.94 99 LEU B N 1
ATOM 2147 C CA . LEU B 1 99 ? 15.898 -23.094 -14.078 1 73.94 99 LEU B CA 1
ATOM 2148 C C . LEU B 1 99 ? 14.57 -23.734 -13.68 1 73.94 99 LEU B C 1
ATOM 2150 O O . LEU B 1 99 ? 14.516 -24.938 -13.414 1 73.94 99 LEU B O 1
ATOM 2154 N N . LYS B 1 100 ? 13.484 -22.891 -13.578 1 74.81 100 LYS B N 1
ATOM 2155 C CA . LYS B 1 100 ? 12.18 -23.406 -13.156 1 74.81 100 LYS B CA 1
ATOM 2156 C C . LYS B 1 100 ? 11.352 -23.859 -14.352 1 74.81 100 LYS B C 1
ATOM 2158 O O . LYS B 1 100 ? 10.914 -25.016 -14.406 1 74.81 100 LYS B O 1
ATOM 2163 N N . VAL B 1 101 ? 11.078 -23.047 -15.281 1 81.56 101 VAL B N 1
ATOM 2164 C CA . VAL B 1 101 ? 10.219 -23.375 -16.422 1 81.56 101 VAL B CA 1
ATOM 2165 C C . VAL B 1 101 ? 10.617 -22.531 -17.625 1 81.56 101 VAL B C 1
ATOM 2167 O O . VAL B 1 101 ? 10.961 -21.359 -17.484 1 81.56 101 VAL B O 1
ATOM 2170 N N . ARG B 1 102 ? 10.688 -23.219 -18.672 1 86.38 102 ARG B N 1
ATOM 2171 C CA . ARG B 1 102 ? 10.906 -22.516 -19.938 1 86.38 102 ARG B CA 1
ATOM 2172 C C . ARG B 1 102 ? 9.594 -22.016 -20.516 1 86.38 102 ARG B C 1
ATOM 2174 O O . ARG B 1 102 ? 8.555 -22.656 -20.375 1 86.38 102 ARG B O 1
ATOM 2181 N N . THR B 1 103 ? 9.672 -20.828 -21.125 1 89.44 103 THR B N 1
ATOM 2182 C CA . THR B 1 103 ? 8.555 -20.234 -21.828 1 89.44 103 THR B CA 1
ATOM 2183 C C . THR B 1 103 ? 8.852 -20.125 -23.328 1 89.44 103 THR B C 1
ATOM 2185 O O . THR B 1 103 ? 9.953 -20.453 -23.766 1 89.44 103 THR B O 1
ATOM 2188 N N . PRO B 1 104 ? 7.883 -19.797 -24.125 1 87.25 104 PRO B N 1
ATOM 2189 C CA . PRO B 1 104 ? 8.133 -19.672 -25.562 1 87.25 104 PRO B CA 1
ATOM 2190 C C . PRO B 1 104 ? 9.289 -18.719 -25.875 1 87.25 104 PRO B C 1
ATOM 2192 O O . PRO B 1 104 ? 10.055 -18.969 -26.812 1 87.25 104 PRO B O 1
ATOM 2195 N N . ASP B 1 105 ? 9.562 -17.625 -25.078 1 92.38 105 ASP B N 1
ATOM 2196 C CA . ASP B 1 105 ? 10.547 -16.594 -25.422 1 92.38 105 ASP B CA 1
ATOM 2197 C C . ASP B 1 105 ? 11.57 -16.422 -24.312 1 92.38 105 ASP B C 1
ATOM 2199 O O . ASP B 1 105 ? 12.273 -15.414 -24.25 1 92.38 105 ASP B O 1
ATOM 2203 N N . GLY B 1 106 ? 11.547 -17.375 -23.359 1 94.38 106 GLY B N 1
ATOM 2204 C CA . GLY B 1 106 ? 12.477 -17.219 -22.25 1 94.38 106 GLY B CA 1
ATOM 2205 C C . GLY B 1 106 ? 12.312 -18.281 -21.188 1 94.38 106 GLY B C 1
ATOM 2206 O O . GLY B 1 106 ? 12.047 -19.453 -21.5 1 94.38 106 GLY B O 1
ATOM 2207 N N . TYR B 1 107 ? 12.703 -17.859 -20.047 1 91.88 107 TYR B N 1
ATOM 2208 C CA . TYR B 1 107 ? 12.586 -18.812 -18.953 1 91.88 107 TYR B CA 1
ATOM 2209 C C . TYR B 1 107 ? 12.547 -18.094 -17.609 1 91.88 107 TYR B C 1
ATOM 2211 O O . TYR B 1 107 ? 13.086 -17 -17.469 1 91.88 107 TYR B O 1
ATOM 2219 N N . TRP B 1 108 ? 11.891 -18.719 -16.672 1 92 108 TRP B N 1
ATOM 2220 C CA . TRP B 1 108 ? 11.891 -18.281 -15.273 1 92 108 TRP B CA 1
ATOM 2221 C C . TRP B 1 108 ? 12.969 -19.016 -14.477 1 92 108 TRP B C 1
ATOM 2223 O O . TRP B 1 108 ? 13.07 -20.234 -14.547 1 92 108 TRP B O 1
ATOM 2233 N N . ARG B 1 109 ? 13.766 -18.25 -13.781 1 90.38 109 ARG B N 1
ATOM 2234 C CA . ARG B 1 109 ? 14.828 -18.828 -12.961 1 90.38 109 ARG B CA 1
ATOM 2235 C C . ARG B 1 109 ? 14.672 -18.406 -11.5 1 90.38 109 ARG B C 1
ATOM 2237 O O . ARG B 1 109 ? 14.391 -17.234 -11.219 1 90.38 109 ARG B O 1
ATOM 2244 N N . VAL B 1 110 ? 14.805 -19.406 -10.602 1 89.5 110 VAL B N 1
ATOM 2245 C CA . VAL B 1 110 ? 14.766 -19.109 -9.172 1 89.5 110 VAL B CA 1
ATOM 2246 C C . VAL B 1 110 ? 15.977 -18.266 -8.781 1 89.5 110 VAL B C 1
ATOM 2248 O O . VAL B 1 110 ? 17.109 -18.562 -9.18 1 89.5 110 VAL B O 1
ATOM 2251 N N . CYS B 1 111 ? 15.555 -17.078 -8.18 1 88.19 111 CYS B N 1
ATOM 2252 C CA . CYS B 1 111 ? 16.609 -16.203 -7.695 1 88.19 111 CYS B CA 1
ATOM 2253 C C . CYS B 1 111 ? 16.578 -16.078 -6.176 1 88.19 111 CYS B C 1
ATOM 2255 O O . CYS B 1 111 ? 15.555 -15.688 -5.609 1 88.19 111 CYS B O 1
ATOM 2257 N N . GLY B 1 112 ? 17.734 -16.469 -5.52 1 83.62 112 GLY B N 1
ATOM 2258 C CA . GLY B 1 112 ? 17.812 -16.359 -4.074 1 83.62 112 GLY B CA 1
ATOM 2259 C C . GLY B 1 112 ? 17.297 -17.594 -3.357 1 83.62 112 GLY B C 1
ATOM 2260 O O . GLY B 1 112 ? 17.031 -18.625 -3.99 1 83.62 112 GLY B O 1
ATOM 2261 N N . ASP B 1 113 ? 17.219 -17.562 -2.031 1 87.31 113 ASP B N 1
ATOM 2262 C CA . ASP B 1 113 ? 16.828 -18.688 -1.191 1 87.31 113 ASP B CA 1
ATOM 2263 C C . ASP B 1 113 ? 15.328 -18.656 -0.895 1 87.31 113 ASP B C 1
ATOM 2265 O O . ASP B 1 113 ? 14.695 -17.594 -0.966 1 87.31 113 ASP B O 1
ATOM 2269 N N . VAL B 1 114 ? 14.891 -19.922 -0.734 1 88 114 VAL B N 1
ATOM 2270 C CA . VAL B 1 114 ? 13.531 -20.047 -0.215 1 88 114 VAL B CA 1
ATOM 2271 C C . VAL B 1 114 ? 13.438 -19.391 1.161 1 88 114 VAL B C 1
ATOM 2273 O O . VAL B 1 114 ? 14.281 -19.641 2.025 1 88 114 VAL B O 1
ATOM 2276 N N . VAL B 1 115 ? 12.445 -18.516 1.301 1 94.06 115 VAL B N 1
ATOM 2277 C CA . VAL B 1 115 ? 12.258 -17.797 2.559 1 94.06 115 VAL B CA 1
ATOM 2278 C C . VAL B 1 115 ? 11.078 -18.391 3.322 1 94.06 115 VAL B C 1
ATOM 2280 O O . VAL B 1 115 ? 9.984 -18.531 2.77 1 94.06 115 VAL B O 1
ATOM 2283 N N . VAL B 1 116 ? 11.367 -18.688 4.578 1 93.19 116 VAL B N 1
ATOM 2284 C CA . VAL B 1 116 ? 10.312 -19.188 5.453 1 93.19 116 VAL B CA 1
ATOM 2285 C C . VAL B 1 116 ? 9.438 -18.016 5.914 1 93.19 116 VAL B C 1
ATOM 2287 O O . VAL B 1 116 ? 9.953 -16.969 6.301 1 93.19 116 VAL B O 1
ATOM 2290 N N . VAL B 1 117 ? 8.164 -18.203 5.762 1 94.44 117 VAL B N 1
ATOM 2291 C CA . VAL B 1 117 ? 7.234 -17.172 6.227 1 94.44 117 VAL B CA 1
ATOM 2292 C C . VAL B 1 117 ? 6.621 -17.609 7.559 1 94.44 117 VAL B C 1
ATOM 2294 O O . VAL B 1 117 ? 6.062 -18.703 7.672 1 94.44 117 VAL B O 1
ATOM 2297 N N . MET B 1 118 ? 6.723 -16.703 8.508 1 91.44 118 MET B N 1
ATOM 2298 C CA . MET B 1 118 ? 6.219 -16.953 9.852 1 91.44 118 MET B CA 1
ATOM 2299 C C . MET B 1 118 ? 5.047 -16.047 10.18 1 91.44 118 MET B C 1
ATOM 2301 O O . MET B 1 118 ? 4.969 -14.922 9.68 1 91.44 118 MET B O 1
ATOM 2305 N N . ASP B 1 119 ? 4.137 -16.531 10.883 1 87.25 119 ASP B N 1
ATOM 2306 C CA . ASP B 1 119 ? 3.248 -15.609 11.594 1 87.25 119 ASP B CA 1
ATOM 2307 C C . ASP B 1 119 ? 3.76 -15.328 13 1 87.25 119 ASP B C 1
ATOM 2309 O O . ASP B 1 119 ? 4.949 -15.508 13.281 1 87.25 119 ASP B O 1
ATOM 2313 N N . GLU B 1 120 ? 2.998 -14.766 13.891 1 83.06 120 GLU B N 1
ATOM 2314 C CA . GLU B 1 120 ? 3.465 -14.414 15.227 1 83.06 120 GLU B CA 1
ATOM 2315 C C . GLU B 1 120 ? 3.955 -15.648 15.984 1 83.06 120 GLU B C 1
ATOM 2317 O O . GLU B 1 120 ? 4.836 -15.547 16.844 1 83.06 120 GLU B O 1
ATOM 2322 N N . ARG B 1 121 ? 3.541 -16.828 15.547 1 82.44 121 ARG B N 1
ATOM 2323 C CA . ARG B 1 121 ? 3.773 -17.984 16.391 1 82.44 121 ARG B CA 1
ATOM 2324 C C . ARG B 1 121 ? 4.445 -19.109 15.617 1 82.44 121 ARG B C 1
ATOM 2326 O O . ARG B 1 121 ? 5.238 -19.875 16.172 1 82.44 121 ARG B O 1
ATOM 2333 N N . ARG B 1 122 ? 4.129 -19.219 14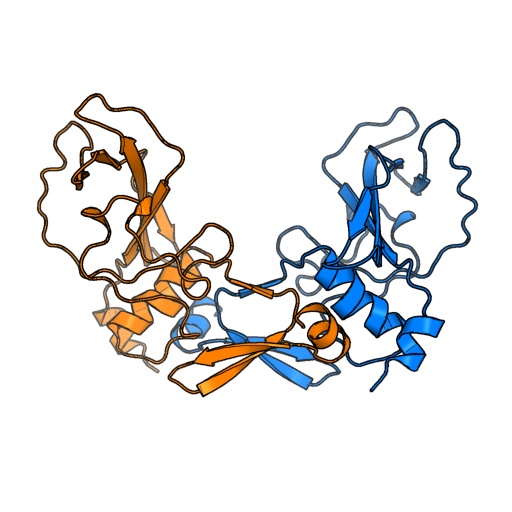.398 1 86.5 122 ARG B N 1
ATOM 2334 C CA . ARG B 1 122 ? 4.562 -20.438 13.719 1 86.5 122 ARG B CA 1
ATOM 2335 C C . ARG B 1 122 ? 4.855 -20.172 12.25 1 86.5 122 ARG B C 1
ATOM 2337 O O . ARG B 1 122 ? 4.445 -19.141 11.711 1 86.5 122 ARG B O 1
ATOM 2344 N N . ARG B 1 123 ? 5.535 -21.219 11.711 1 91.62 123 ARG B N 1
ATOM 2345 C CA . ARG B 1 123 ? 5.746 -21.234 10.266 1 91.62 123 ARG B CA 1
ATOM 2346 C C . ARG B 1 123 ? 4.438 -21.5 9.523 1 91.62 123 ARG B C 1
ATOM 2348 O O . ARG B 1 123 ? 3.721 -22.453 9.828 1 91.62 123 ARG B O 1
ATOM 2355 N N . ILE B 1 124 ? 4.172 -20.625 8.523 1 92.62 124 ILE B N 1
ATOM 2356 C CA . ILE B 1 124 ? 2.891 -20.7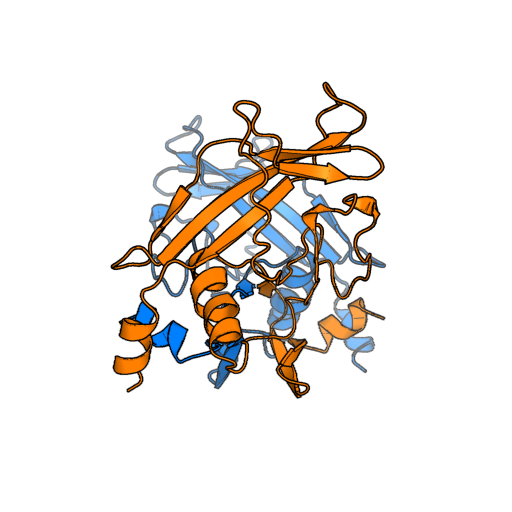97 7.852 1 92.62 124 ILE B CA 1
ATOM 2357 C C . ILE B 1 124 ? 3.125 -21.141 6.379 1 92.62 124 ILE B C 1
ATOM 2359 O O . ILE B 1 124 ? 2.213 -21.594 5.688 1 92.62 124 ILE B O 1
ATOM 2363 N N . GLY B 1 125 ? 4.32 -20.875 5.945 1 94 125 GLY B N 1
ATOM 2364 C CA . GLY B 1 125 ? 4.605 -21.203 4.555 1 94 125 GLY B CA 1
ATOM 2365 C C . GLY B 1 125 ? 5.977 -20.734 4.105 1 94 125 GLY B C 1
ATOM 2366 O O . GLY B 1 125 ? 6.887 -20.578 4.922 1 94 125 GLY B O 1
ATOM 2367 N N . PHE B 1 126 ? 6.188 -20.688 2.756 1 93.81 126 PHE B N 1
ATOM 2368 C CA . PHE B 1 126 ? 7.441 -20.25 2.166 1 93.81 126 PHE B CA 1
ATOM 2369 C C . PHE B 1 126 ? 7.191 -19.422 0.914 1 93.81 126 PHE B C 1
ATOM 2371 O O . PHE B 1 126 ? 6.098 -19.469 0.342 1 93.81 126 PHE B O 1
ATOM 2378 N N . LYS B 1 127 ? 8.195 -18.688 0.646 1 94.69 127 LYS B N 1
ATOM 2379 C CA . LYS B 1 127 ? 8.117 -17.969 -0.618 1 94.69 127 LYS B CA 1
ATOM 2380 C C . LYS B 1 127 ? 9.453 -18.016 -1.362 1 94.69 127 LYS B C 1
ATOM 2382 O O . LYS B 1 127 ? 10.508 -18.141 -0.743 1 94.69 127 LYS B O 1
ATOM 2387 N N . LYS B 1 128 ? 9.43 -18 -2.609 1 92.56 128 LYS B N 1
ATOM 2388 C CA . LYS B 1 128 ? 10.617 -17.953 -3.469 1 92.56 128 LYS B CA 1
ATOM 2389 C C . LYS B 1 128 ? 10.43 -16.969 -4.613 1 92.56 128 LYS B C 1
ATOM 2391 O O . LYS B 1 128 ? 9.312 -16.766 -5.098 1 92.56 128 LYS B O 1
ATOM 2396 N N . THR B 1 129 ? 11.516 -16.375 -5.016 1 94.44 129 THR B N 1
ATOM 2397 C CA . THR B 1 129 ? 11.484 -15.352 -6.062 1 94.44 129 THR B CA 1
ATOM 2398 C C . THR B 1 129 ? 12.047 -15.906 -7.367 1 94.44 129 THR B C 1
ATOM 2400 O O . THR B 1 129 ? 13.086 -16.562 -7.371 1 94.44 129 THR B O 1
ATOM 2403 N N . LEU B 1 130 ? 11.32 -15.695 -8.414 1 93.06 130 LEU B N 1
ATOM 2404 C CA . LEU B 1 130 ? 11.773 -16.031 -9.758 1 93.06 130 LEU B CA 1
ATOM 2405 C C . LEU B 1 130 ? 11.945 -14.773 -10.602 1 93.06 130 LEU B C 1
ATOM 2407 O O . LEU B 1 130 ? 11.195 -13.805 -10.438 1 93.06 130 LEU B O 1
ATOM 2411 N N . VAL B 1 131 ? 12.938 -14.844 -11.438 1 94.88 131 VAL B N 1
ATOM 2412 C CA . VAL B 1 131 ? 13.172 -13.758 -12.383 1 94.88 131 VAL B CA 1
ATOM 2413 C C . VAL B 1 131 ? 13.023 -14.273 -13.812 1 94.88 131 VAL B C 1
ATOM 2415 O O . VAL B 1 131 ? 13.438 -15.391 -14.117 1 94.88 131 VAL B O 1
ATOM 2418 N N . PHE B 1 132 ? 12.469 -13.461 -14.656 1 95.06 132 PHE B N 1
ATOM 2419 C CA . PHE B 1 132 ? 12.305 -13.844 -16.062 1 95.06 132 PHE B CA 1
ATOM 2420 C C . PHE B 1 132 ? 13.539 -13.453 -16.875 1 95.06 132 PHE B C 1
ATOM 2422 O O . PHE B 1 132 ? 14.008 -12.32 -16.781 1 95.06 132 PHE B O 1
ATOM 2429 N N . TYR B 1 133 ? 14.078 -14.406 -17.578 1 95 133 TYR B N 1
ATOM 2430 C CA . TYR B 1 133 ? 15.156 -14.195 -18.547 1 95 133 TYR B CA 1
ATOM 2431 C C . TYR B 1 133 ? 14.648 -14.328 -19.969 1 95 133 TYR B C 1
ATOM 2433 O O . TYR B 1 133 ? 13.969 -15.305 -20.312 1 95 133 TYR B O 1
ATOM 2441 N N . GLN B 1 134 ? 15.008 -13.359 -20.75 1 96.06 134 GLN B N 1
ATOM 2442 C CA . GLN B 1 134 ? 14.578 -13.367 -22.141 1 96.06 134 GLN B CA 1
ATOM 2443 C C . GLN B 1 134 ? 15.586 -14.102 -23.031 1 96.06 134 GLN B C 1
ATOM 2445 O O . GLN B 1 134 ? 16.797 -13.883 -22.906 1 96.06 134 GLN B O 1
ATOM 2450 N N . GLY B 1 135 ? 15.031 -15 -23.922 1 93.69 135 GLY B N 1
ATOM 2451 C CA . GLY B 1 135 ? 15.891 -15.719 -24.844 1 93.69 135 GLY B CA 1
ATOM 2452 C C . GLY B 1 135 ? 16.312 -17.078 -24.328 1 93.69 135 GLY B C 1
ATOM 2453 O O . GLY B 1 135 ? 15.859 -17.516 -23.266 1 93.69 135 GLY B O 1
ATOM 2454 N N . HIS B 1 136 ? 17.156 -17.781 -25.141 1 88.56 136 HIS B N 1
ATOM 2455 C CA . HIS B 1 136 ? 17.688 -19.078 -24.734 1 88.56 136 HIS B CA 1
ATOM 2456 C C . HIS B 1 136 ? 18.828 -18.922 -23.734 1 88.56 136 HIS B C 1
ATOM 2458 O O . HIS B 1 136 ? 19.531 -17.906 -23.75 1 88.56 136 HIS B O 1
ATOM 2464 N N . GLU B 1 137 ? 19 -19.938 -22.922 1 83.56 137 GLU B N 1
ATOM 2465 C CA . GLU B 1 137 ? 20.047 -19.875 -21.906 1 83.56 137 GLU B CA 1
ATOM 2466 C C . GLU B 1 137 ? 21.422 -19.719 -22.547 1 83.56 137 GLU B C 1
ATOM 2468 O O . GLU B 1 137 ? 21.766 -20.469 -23.469 1 83.56 137 GLU B O 1
ATOM 2473 N N . PRO B 1 138 ? 22.297 -18.719 -22.109 1 87.31 138 PRO B N 1
ATOM 2474 C CA . PRO B 1 138 ? 22 -17.734 -21.062 1 87.31 138 PRO B CA 1
ATOM 2475 C C . PRO B 1 138 ? 21.219 -16.531 -21.594 1 87.31 138 PRO B C 1
ATOM 2477 O O . PRO B 1 138 ? 21.641 -15.875 -22.531 1 87.31 138 PRO B O 1
ATOM 2480 N N . GLY B 1 139 ? 20.094 -16.344 -21.172 1 92.44 139 GLY B N 1
ATOM 2481 C CA . GLY B 1 139 ? 19.234 -15.273 -21.609 1 92.44 139 GLY B CA 1
ATOM 2482 C C . GLY B 1 139 ? 19.516 -13.953 -20.922 1 92.44 139 GLY B C 1
ATOM 2483 O O . GLY B 1 139 ? 20.453 -13.852 -20.125 1 92.44 139 GLY B O 1
ATOM 2484 N N . MET B 1 140 ? 18.797 -12.938 -21.25 1 95.88 140 MET B N 1
ATOM 2485 C CA . MET B 1 140 ? 18.938 -11.602 -20.688 1 95.88 140 MET B CA 1
ATOM 2486 C C . MET B 1 140 ? 17.984 -11.406 -19.516 1 95.88 140 MET B C 1
ATOM 2488 O O . MET B 1 140 ? 16.781 -11.625 -19.656 1 95.88 140 MET B O 1
ATOM 2492 N N . ARG B 1 141 ? 18.641 -10.953 -18.422 1 95.69 141 ARG B N 1
ATOM 2493 C CA . ARG B 1 141 ? 17.828 -10.703 -17.234 1 95.69 141 ARG B CA 1
ATOM 2494 C C . ARG B 1 141 ? 16.875 -9.539 -17.469 1 95.69 141 ARG B C 1
ATOM 2496 O O . ARG B 1 141 ? 17.266 -8.5 -18 1 95.69 141 ARG B O 1
ATOM 2503 N N . THR B 1 142 ? 15.594 -9.719 -17.094 1 96 142 THR B N 1
ATOM 2504 C CA . THR B 1 142 ? 14.617 -8.641 -17.203 1 96 142 THR B CA 1
ATOM 2505 C C . THR B 1 142 ? 14.227 -8.117 -15.828 1 96 142 THR B C 1
ATOM 2507 O O . THR B 1 142 ? 14.789 -8.539 -14.812 1 96 142 THR B O 1
ATOM 2510 N N . ASN B 1 143 ? 13.289 -7.184 -15.812 1 94.94 143 ASN B N 1
ATOM 2511 C CA . ASN B 1 143 ? 12.82 -6.629 -14.547 1 94.94 143 ASN B CA 1
ATOM 2512 C C . ASN B 1 143 ? 11.539 -7.324 -14.078 1 94.94 143 ASN B C 1
ATOM 2514 O O . ASN B 1 143 ? 10.93 -6.906 -13.094 1 94.94 143 ASN B O 1
ATOM 2518 N N . TRP B 1 144 ? 11.188 -8.375 -14.727 1 94.69 144 TRP B N 1
ATOM 2519 C CA . TRP B 1 144 ? 10.008 -9.117 -14.312 1 94.69 144 TRP B CA 1
ATOM 2520 C C . TRP B 1 144 ? 10.352 -10.109 -13.203 1 94.69 144 TRP B C 1
ATOM 2522 O O . TRP B 1 144 ? 11.266 -10.922 -13.352 1 94.69 144 TRP B O 1
ATOM 2532 N N . THR B 1 145 ? 9.641 -9.945 -12.125 1 95.62 145 THR B N 1
ATOM 2533 C CA . THR B 1 145 ? 9.844 -10.82 -10.977 1 95.62 145 THR B CA 1
ATOM 2534 C C . THR B 1 145 ? 8.531 -11.492 -10.57 1 95.62 145 THR B C 1
ATOM 2536 O O . THR B 1 145 ? 7.461 -10.883 -10.672 1 95.62 145 THR B O 1
ATOM 2539 N N . MET B 1 146 ? 8.641 -12.734 -10.234 1 94.62 146 MET B N 1
ATOM 2540 C CA . MET B 1 146 ? 7.523 -13.492 -9.68 1 94.62 146 MET B CA 1
ATOM 2541 C C . MET B 1 146 ? 7.848 -14 -8.281 1 94.62 146 MET B C 1
ATOM 2543 O O . MET B 1 146 ? 8.938 -14.539 -8.047 1 94.62 146 MET B O 1
ATOM 2547 N N . VAL B 1 147 ? 6.984 -13.75 -7.379 1 95.62 147 VAL B N 1
ATOM 2548 C CA . VAL B 1 147 ? 7.121 -14.328 -6.047 1 95.62 147 VAL B CA 1
ATOM 2549 C C . VAL B 1 147 ? 6.086 -15.43 -5.848 1 95.62 147 VAL B C 1
ATOM 2551 O O . VAL B 1 147 ? 4.883 -15.172 -5.875 1 95.62 147 VAL B O 1
ATOM 2554 N N . GLU B 1 148 ? 6.574 -16.625 -5.684 1 93.44 148 GLU B N 1
ATOM 2555 C CA . GLU B 1 148 ? 5.719 -17.781 -5.441 1 93.44 148 GLU B CA 1
ATOM 2556 C C . GLU B 1 148 ? 5.539 -18.031 -3.945 1 93.44 148 GLU B C 1
ATOM 2558 O O . GLU B 1 148 ? 6.52 -18.156 -3.209 1 93.44 148 GLU B O 1
ATOM 2563 N N . TYR B 1 149 ? 4.289 -18.141 -3.529 1 94.88 149 TYR B N 1
ATOM 2564 C CA . TYR B 1 149 ? 3.953 -18.453 -2.145 1 94.88 149 TYR B CA 1
ATOM 2565 C C . TYR B 1 149 ? 3.389 -19.859 -2.027 1 94.88 149 TYR B C 1
ATOM 2567 O O . TYR B 1 149 ? 2.551 -20.281 -2.836 1 94.88 149 TYR B O 1
ATOM 2575 N N . LYS B 1 150 ? 3.859 -20.594 -1.034 1 91.69 150 LYS B N 1
ATOM 2576 C CA . LYS B 1 150 ? 3.32 -21.906 -0.716 1 91.69 150 LYS B CA 1
ATOM 2577 C C . LYS B 1 150 ? 2.986 -22.016 0.769 1 91.69 150 LYS B C 1
ATOM 2579 O O . LYS B 1 150 ? 3.77 -21.594 1.621 1 91.69 150 LYS B O 1
ATOM 2584 N N . ILE B 1 151 ? 1.854 -22.5 0.942 1 89.81 151 ILE B N 1
ATOM 2585 C CA . ILE B 1 151 ? 1.428 -22.656 2.328 1 89.81 151 ILE B CA 1
ATOM 2586 C C . ILE B 1 151 ? 1.887 -24.016 2.85 1 89.81 151 ILE B C 1
ATOM 2588 O O . ILE B 1 151 ? 1.9 -25 2.107 1 89.81 151 ILE B O 1
ATOM 2592 N N . ASN B 1 152 ? 2.471 -24 3.994 1 81.69 152 ASN B N 1
ATOM 2593 C CA . ASN B 1 152 ? 2.918 -25.203 4.664 1 81.69 152 ASN B CA 1
ATOM 2594 C C . ASN B 1 152 ? 2.27 -25.359 6.039 1 81.69 152 ASN B C 1
ATOM 2596 O O . ASN B 1 152 ? 2.924 -25.172 7.062 1 81.69 152 ASN B O 1
ATOM 2600 N N . MET B 1 153 ? 1.058 -25.422 6.09 1 69.06 153 MET B N 1
ATOM 2601 C CA . MET B 1 153 ? 0.398 -25.594 7.383 1 69.06 153 MET B CA 1
ATOM 2602 C C . MET B 1 153 ? -0.252 -26.969 7.484 1 69.06 153 MET B C 1
ATOM 2604 O O . MET B 1 153 ? -0.667 -27.531 6.477 1 69.06 153 MET B O 1
ATOM 2608 N N . ASP B 1 154 ? 0.085 -27.656 8.578 1 61.31 154 ASP B N 1
ATOM 2609 C CA . ASP B 1 154 ? -0.686 -28.875 8.836 1 61.31 154 ASP B CA 1
ATOM 2610 C C . ASP B 1 154 ? -2.184 -28.578 8.859 1 61.31 154 ASP B C 1
ATOM 2612 O O . ASP B 1 154 ? -2.686 -27.969 9.812 1 61.31 154 ASP B O 1
ATOM 2616 N N . LEU B 1 155 ? -2.795 -28.578 7.738 1 57.19 155 LEU B N 1
ATOM 2617 C CA . LEU B 1 155 ? -4.215 -28.281 7.605 1 57.19 155 LEU B CA 1
ATOM 2618 C C . LEU B 1 155 ? -5.039 -29.062 8.625 1 57.19 155 LEU B C 1
ATOM 2620 O O . LEU B 1 155 ? -6.113 -28.609 9.031 1 57.19 155 LEU B O 1
ATOM 2624 N N . ASP B 1 156 ? -4.586 -30.219 8.898 1 55.66 156 ASP B N 1
ATOM 2625 C CA . ASP B 1 156 ? -5.297 -30.969 9.922 1 55.66 156 ASP B CA 1
ATOM 2626 C C . ASP B 1 156 ? -5.312 -30.234 11.25 1 55.66 156 ASP B C 1
ATOM 2628 O O . ASP B 1 156 ? -6.273 -30.328 12.016 1 55.66 156 ASP B O 1
ATOM 2632 N N . GLU B 1 157 ? -4.348 -29.516 11.531 1 49.94 157 GLU B N 1
ATOM 2633 C CA . GLU B 1 157 ? -4.348 -28.734 12.766 1 49.94 157 GLU B CA 1
ATOM 2634 C C . GLU B 1 157 ? -5.246 -27.516 12.633 1 49.94 157 GLU B C 1
ATOM 2636 O O . GLU B 1 157 ? -5.758 -27 13.633 1 49.94 157 GLU B O 1
ATOM 2641 N N . LEU B 1 158 ? -5.391 -27.031 11.508 1 51.28 158 LEU B N 1
ATOM 2642 C CA . LEU B 1 158 ? -6.234 -25.844 11.32 1 51.28 158 LEU B CA 1
ATOM 2643 C C . LEU B 1 158 ? -7.711 -26.219 11.391 1 51.28 158 LEU B C 1
ATOM 2645 O O . LEU B 1 158 ? -8.547 -25.406 11.797 1 51.28 158 LEU B O 1
ATOM 2649 N N . LYS B 1 159 ? -8.109 -27.484 10.789 1 48.53 159 LYS B N 1
ATOM 2650 C CA . LYS B 1 159 ? -9.492 -27.938 10.93 1 48.53 159 LYS B CA 1
ATOM 2651 C C . LYS B 1 159 ? -9.883 -28.047 12.398 1 48.53 159 LYS B C 1
ATOM 2653 O O . LYS B 1 159 ? -11.047 -27.812 12.758 1 48.53 159 LYS B O 1
ATOM 2658 N N . ASP B 1 160 ? -9.141 -28.547 13.242 1 42.72 160 ASP B N 1
ATOM 2659 C CA . ASP B 1 160 ? -9.516 -28.719 14.648 1 42.72 160 ASP B CA 1
ATOM 2660 C C . ASP B 1 160 ? -9.688 -27.375 15.336 1 42.72 160 ASP B C 1
ATOM 2662 O O . ASP B 1 160 ? -10.336 -27.281 16.375 1 42.72 160 ASP B O 1
ATOM 2666 N N . LYS B 1 161 ? -9.039 -26.5 14.891 1 42.03 161 LYS B N 1
ATOM 2667 C CA . LYS B 1 161 ? -9.258 -25.219 15.57 1 42.03 161 LYS B CA 1
ATOM 2668 C C . LYS B 1 161 ? -10.438 -24.469 14.961 1 42.03 161 LYS B C 1
ATOM 2670 O O . LYS B 1 161 ? -10.594 -23.266 15.18 1 42.03 161 LYS B O 1
ATOM 2675 N N . GLU B 1 162 ? -11.055 -24.859 13.875 1 36.34 162 GLU B N 1
ATOM 2676 C CA . GLU B 1 162 ? -12.383 -24.266 13.703 1 36.34 162 GLU B CA 1
ATOM 2677 C C . GLU B 1 162 ? -13.18 -24.328 15.008 1 36.34 162 GLU B C 1
ATOM 2679 O O . GLU B 1 162 ? -13.406 -25.406 15.555 1 36.34 162 GLU B O 1
ATOM 2684 N N . VAL B 1 163 ? -12.992 -23.391 15.695 1 29.09 163 VAL B N 1
ATOM 2685 C CA . VAL B 1 163 ? -13.992 -23.016 16.688 1 29.09 163 VAL B CA 1
ATOM 2686 C C . VAL B 1 163 ? -15.375 -22.953 16.031 1 29.09 163 VAL B C 1
ATOM 2688 O O . VAL B 1 163 ? -15.516 -22.438 14.93 1 29.09 163 VAL B O 1
#

Organism: NCBI:txid325984

Foldseek 3Di:
DVVVCVVVDQFDWFDWPRDIDTDGPPDDDDDDLCCCQPQPVVCVVVVHTHPGPQEEEDADPFQDDPVPPDDDPSADDPHDGHYDYPDDPPCPVPPVQQFRDAYPFWTKGWDDDWAFDADPPGTFWIKTKIWTFGHDPVGHTDPDMDIDIDTDDPVVVVVVPPD/DVVVCVVVDQFDWFDWPRDIDTDGPPDDDDDDLCCCQPQPVVCVVVVHTHPGPQEEEDADPFQDDPVPPDDDPSQDDPHDGHYDYPDDPPPPPCPVQQFDDAYPFWTKGWDDDWAFDDDPPGTFWIKTKIWTFGHDPVGHTDPDMDIDIDTDDPVVVVVVPPD